Protein AF-A0A4P9X4V1-F1 (afdb_monomer)

Sequence (250 aa):
MPSDAEGVSVGSADDTSSDDTTSVVRVPAKRRRPDRAEKPKRRLDETETVVKAALLKYLQGKDRRRVRDAIRARVKVFFQRYHIASIALSGLLKRCFDGIGDAKYAQLPGLTNHNFYKQLMLGGAGATKPDPYVRDYYRDYPLLAARSQRHLGDSNIDVAGVIKYEAYLRSHHRLSFEARVKQYVRVFQTANGLMDPHHLWMLYWICGWKPRQDLPAVTRSPLMEQTGAARCRVLGIAVNKQAPVRLQAC

Structure (mmCIF, N/CA/C/O backbone):
data_AF-A0A4P9X4V1-F1
#
_entry.id   AF-A0A4P9X4V1-F1
#
loop_
_atom_site.group_PDB
_atom_site.id
_atom_site.type_symbol
_atom_site.label_atom_id
_atom_site.label_alt_id
_atom_site.label_comp_id
_atom_site.label_asym_id
_atom_site.label_entity_id
_atom_site.label_seq_id
_atom_site.pdbx_PDB_ins_code
_atom_site.Cartn_x
_atom_site.Cartn_y
_atom_site.Cartn_z
_atom_site.occupancy
_atom_site.B_iso_or_equiv
_atom_site.auth_seq_id
_atom_site.auth_comp_id
_atom_site.auth_asym_id
_atom_site.auth_atom_id
_atom_site.pdbx_PDB_model_num
ATOM 1 N N . MET A 1 1 ? 44.331 40.872 -29.713 1.00 45.03 1 MET A N 1
ATOM 2 C CA . MET A 1 1 ? 43.369 41.250 -30.764 1.00 45.03 1 MET A CA 1
ATOM 3 C C . MET A 1 1 ? 41.999 41.338 -30.110 1.00 45.03 1 MET A C 1
ATOM 5 O O . MET A 1 1 ? 41.382 40.296 -29.926 1.00 45.03 1 MET A O 1
ATOM 9 N N . PRO A 1 2 ? 41.598 42.520 -29.616 1.00 49.53 2 PRO A N 1
ATOM 10 C CA . PRO A 1 2 ? 40.238 42.757 -29.152 1.00 49.53 2 PRO A CA 1
ATOM 11 C C . PRO A 1 2 ? 39.349 43.007 -30.377 1.00 49.53 2 PRO A C 1
ATOM 13 O O . PRO A 1 2 ? 39.793 43.629 -31.341 1.00 49.53 2 PRO A O 1
ATOM 16 N N . SER A 1 3 ? 38.131 42.478 -30.366 1.00 55.19 3 SER A N 1
ATOM 17 C CA . SER A 1 3 ? 37.137 42.743 -31.404 1.00 55.19 3 SER A CA 1
ATOM 18 C C . SER A 1 3 ? 35.944 43.403 -30.743 1.00 55.19 3 SER A C 1
ATOM 20 O O . SER A 1 3 ? 35.322 42.833 -29.845 1.00 55.19 3 SER A O 1
ATOM 22 N N . ASP A 1 4 ? 35.732 44.640 -31.167 1.00 54.09 4 ASP A N 1
ATOM 23 C CA . ASP A 1 4 ? 34.706 45.555 -30.716 1.00 54.09 4 ASP A CA 1
ATOM 24 C C . ASP A 1 4 ? 33.300 45.159 -31.187 1.00 54.09 4 ASP A C 1
ATOM 26 O O . ASP A 1 4 ? 33.112 44.473 -32.190 1.00 54.09 4 ASP A O 1
ATOM 30 N N . ALA A 1 5 ? 32.354 45.626 -30.370 1.00 55.41 5 ALA A N 1
ATOM 31 C CA . ALA A 1 5 ? 30.949 45.965 -30.579 1.00 55.41 5 ALA A CA 1
ATOM 32 C C . ALA A 1 5 ? 30.316 45.776 -31.968 1.00 55.41 5 ALA A C 1
ATOM 34 O O . ALA A 1 5 ? 30.844 46.279 -32.945 1.00 55.41 5 ALA A O 1
ATOM 35 N N . GLU A 1 6 ? 29.063 45.300 -31.981 1.00 56.81 6 GLU A N 1
ATOM 36 C CA . GLU A 1 6 ? 27.946 46.026 -32.607 1.00 56.81 6 GLU A CA 1
ATOM 37 C C . GLU A 1 6 ? 26.633 45.720 -31.869 1.00 56.81 6 GLU A C 1
ATOM 39 O O . GLU A 1 6 ? 26.333 44.578 -31.516 1.00 56.81 6 GLU A O 1
ATOM 44 N N . GLY A 1 7 ? 25.871 46.779 -31.594 1.00 52.91 7 GLY A N 1
ATOM 45 C CA . GLY A 1 7 ? 24.516 46.709 -31.068 1.00 52.91 7 GLY A CA 1
ATOM 46 C C . GLY A 1 7 ? 23.489 46.717 -32.194 1.00 52.91 7 GLY A C 1
ATOM 47 O O . GLY A 1 7 ? 23.710 47.315 -33.241 1.00 52.91 7 GLY A O 1
ATOM 48 N N . VAL A 1 8 ? 22.327 46.113 -31.945 1.00 59.03 8 VAL A N 1
ATOM 49 C CA . VAL A 1 8 ? 21.128 46.319 -32.762 1.00 59.03 8 VAL A CA 1
ATOM 50 C C . VAL A 1 8 ? 19.950 46.583 -31.836 1.00 59.03 8 VAL A C 1
ATOM 52 O O . VAL A 1 8 ? 19.548 45.743 -31.033 1.00 59.03 8 VAL A O 1
ATOM 55 N N . SER A 1 9 ? 19.426 47.795 -31.972 1.00 62.81 9 SER A N 1
ATOM 56 C CA . SER A 1 9 ? 18.177 48.293 -31.418 1.00 62.81 9 SER A CA 1
ATOM 57 C C . SER A 1 9 ? 17.229 48.509 -32.589 1.00 62.81 9 SER A C 1
ATOM 59 O O . SER A 1 9 ? 17.561 49.314 -33.452 1.00 62.81 9 SER A O 1
ATOM 61 N N . VAL A 1 10 ? 16.075 47.835 -32.621 1.00 58.47 10 VAL A N 1
ATOM 62 C CA . VAL A 1 10 ? 14.870 48.306 -33.327 1.00 58.47 10 VAL A CA 1
ATOM 63 C C . VAL A 1 10 ? 13.647 47.718 -32.619 1.00 58.47 10 VAL A C 1
ATOM 65 O O . VAL A 1 10 ? 13.558 46.508 -32.417 1.00 58.47 10 VAL A O 1
ATOM 68 N N . GLY A 1 11 ? 12.729 48.589 -32.199 1.00 52.75 11 GLY A N 1
ATOM 69 C CA . GLY A 1 11 ? 11.464 48.218 -31.572 1.00 52.75 11 GLY A CA 1
ATOM 70 C C . GLY A 1 11 ? 10.345 47.916 -32.571 1.00 52.75 11 GLY A C 1
ATOM 71 O O . GLY A 1 11 ? 10.482 48.121 -33.773 1.00 52.75 11 GLY A O 1
ATOM 72 N N . SER A 1 12 ? 9.199 47.491 -32.047 1.00 54.47 12 SER A N 1
ATOM 73 C CA . SER A 1 12 ? 7.882 47.871 -32.566 1.00 54.47 12 SER A CA 1
ATOM 74 C C . SER A 1 12 ? 6.841 47.636 -31.484 1.00 54.47 12 SER A C 1
ATOM 76 O O . SER A 1 12 ? 6.751 46.556 -30.901 1.00 54.47 12 SER A O 1
ATOM 78 N N . ALA A 1 13 ? 6.128 48.713 -31.186 1.00 60.75 13 ALA A N 1
ATOM 79 C CA . ALA A 1 13 ? 4.903 48.718 -30.421 1.00 60.75 13 ALA A CA 1
ATOM 80 C C . ALA A 1 13 ? 3.773 48.249 -31.338 1.00 60.75 13 ALA A C 1
ATOM 82 O O . ALA A 1 13 ? 3.692 48.729 -32.462 1.00 60.75 13 ALA A O 1
ATOM 83 N N . ASP A 1 14 ? 2.906 47.376 -30.838 1.00 49.78 14 ASP A N 1
ATOM 84 C CA . ASP A 1 14 ? 1.566 47.193 -31.390 1.00 49.78 14 ASP A CA 1
ATOM 85 C C . ASP A 1 14 ? 0.579 47.117 -30.225 1.00 49.78 14 ASP A C 1
ATOM 87 O O . ASP A 1 14 ? 0.336 46.072 -29.617 1.00 49.78 14 ASP A O 1
ATOM 91 N N . ASP A 1 15 ? 0.048 48.295 -29.904 1.00 55.06 15 ASP A N 1
ATOM 92 C CA . ASP A 1 15 ? -1.168 48.496 -29.128 1.00 55.06 15 ASP A CA 1
ATOM 93 C C . ASP A 1 15 ? -2.354 48.022 -29.977 1.00 55.06 15 ASP A C 1
ATOM 95 O O . ASP A 1 15 ? -2.818 48.716 -30.881 1.00 55.06 15 ASP A O 1
ATOM 99 N N . THR A 1 16 ? -2.873 46.832 -29.685 1.00 54.03 16 THR A N 1
ATOM 100 C CA . THR A 1 16 ? -4.195 46.407 -30.163 1.00 54.03 16 THR A CA 1
ATOM 101 C C . THR A 1 16 ? -5.162 46.404 -28.987 1.00 54.03 16 THR A C 1
ATOM 103 O O . THR A 1 16 ? -5.411 45.392 -28.334 1.00 54.03 16 THR A O 1
ATOM 106 N N . SER A 1 17 ? -5.689 47.599 -28.712 1.00 56.50 17 SER A N 1
ATOM 107 C CA . SER A 1 17 ? -6.865 47.813 -27.873 1.00 56.50 17 SER A CA 1
ATOM 108 C C . SER A 1 17 ? -8.090 47.216 -28.568 1.00 56.50 17 SER A C 1
ATOM 110 O O . SER A 1 17 ? -8.573 47.744 -29.569 1.00 56.50 17 SER A O 1
ATOM 112 N N . SER A 1 18 ? -8.569 46.085 -28.055 1.00 61.72 18 SER A N 1
ATOM 113 C CA . SER A 1 18 ? -9.840 45.474 -28.440 1.00 61.72 18 SER A CA 1
ATOM 114 C C . SER A 1 18 ? -10.802 45.619 -27.266 1.00 61.72 18 SER A C 1
ATOM 116 O O . SER A 1 18 ? -10.836 44.768 -26.376 1.00 61.72 18 SER A O 1
ATOM 118 N N . ASP A 1 19 ? -11.574 46.706 -27.267 1.00 52.12 19 ASP A N 1
ATOM 119 C CA . ASP A 1 19 ? -12.657 46.974 -26.317 1.00 52.12 19 ASP A CA 1
ATOM 120 C C . ASP A 1 19 ? -13.850 46.040 -26.574 1.00 52.12 19 ASP A C 1
ATOM 122 O O . ASP A 1 19 ? -14.897 46.432 -27.089 1.00 52.12 19 ASP A O 1
ATOM 126 N N . ASP A 1 20 ? -13.704 44.771 -26.198 1.00 50.53 20 ASP A N 1
ATOM 127 C CA . ASP A 1 20 ? -14.812 43.822 -26.191 1.00 50.53 20 ASP A CA 1
ATOM 128 C C . ASP A 1 20 ? -15.600 43.998 -24.885 1.00 50.53 20 ASP A C 1
ATOM 130 O O . ASP A 1 20 ? -15.317 43.395 -23.843 1.00 50.53 20 ASP A O 1
ATOM 134 N N . THR A 1 21 ? -16.564 44.924 -24.923 1.00 50.66 21 THR A N 1
ATOM 135 C CA . THR A 1 21 ? -17.402 45.322 -23.784 1.00 50.66 21 THR A CA 1
ATOM 136 C C . THR A 1 21 ? -18.465 44.256 -23.503 1.00 50.66 21 THR A C 1
ATOM 138 O O . THR A 1 21 ? -19.673 44.484 -23.566 1.00 50.66 21 THR A O 1
ATOM 141 N N . THR A 1 22 ? -18.019 43.049 -23.164 1.00 52.59 22 THR A N 1
ATOM 142 C CA . THR A 1 22 ? -18.886 42.039 -22.567 1.00 52.59 22 THR A CA 1
ATOM 143 C C . THR A 1 22 ? -19.236 42.498 -21.155 1.00 52.59 22 THR A C 1
ATOM 145 O O . THR A 1 22 ? -18.409 42.539 -20.247 1.00 52.59 22 THR A O 1
ATOM 148 N N . SER A 1 23 ? -20.496 42.892 -20.974 1.00 54.72 23 SER A N 1
ATOM 149 C CA . SER A 1 23 ? -21.118 43.171 -19.679 1.00 54.72 23 SER A CA 1
ATOM 150 C C . SER A 1 23 ? -21.081 41.907 -18.811 1.00 54.72 23 SER A C 1
ATOM 152 O O . SER A 1 23 ? -22.016 41.104 -18.769 1.00 54.72 23 SER A O 1
ATOM 154 N N . VAL A 1 24 ? -19.946 41.682 -18.145 1.00 56.91 24 VAL A N 1
ATOM 155 C CA . VAL A 1 24 ? -19.781 40.618 -17.160 1.00 56.91 24 VAL A CA 1
ATOM 156 C C . VAL A 1 24 ? -20.603 41.023 -15.947 1.00 56.91 24 VAL A C 1
ATOM 158 O O . VAL A 1 24 ? -20.170 41.826 -15.118 1.00 56.91 24 VAL A O 1
ATOM 161 N N . VAL A 1 25 ? -21.808 40.460 -15.849 1.00 56.66 25 VAL A N 1
ATOM 162 C CA . VAL A 1 25 ? -22.641 40.489 -14.646 1.00 56.66 25 VAL A CA 1
ATOM 163 C C . VAL A 1 25 ? -21.768 40.028 -13.479 1.00 56.66 25 VAL A C 1
ATOM 165 O O . VAL A 1 25 ? -21.483 38.839 -13.321 1.00 56.66 25 VAL A O 1
ATOM 168 N N . ARG A 1 26 ? -21.280 40.988 -12.682 1.00 56.81 26 ARG A N 1
ATOM 169 C CA . ARG A 1 26 ? -20.460 40.731 -11.497 1.00 56.81 26 ARG A CA 1
ATOM 170 C C . ARG A 1 26 ? -21.336 40.030 -10.469 1.00 56.81 26 ARG A C 1
ATOM 172 O O . ARG A 1 26 ? -21.982 40.668 -9.644 1.00 56.81 26 ARG A O 1
ATOM 179 N N . VAL A 1 27 ? -21.363 38.701 -10.528 1.00 69.00 27 VAL A N 1
ATOM 180 C CA . VAL A 1 27 ? -21.972 37.880 -9.485 1.00 69.00 27 VAL A CA 1
ATOM 181 C C . VAL A 1 27 ? -21.214 38.187 -8.191 1.00 69.00 27 VAL A C 1
ATOM 183 O O . VAL A 1 27 ? -20.000 37.961 -8.141 1.00 69.00 27 VAL A O 1
ATOM 186 N N . PRO A 1 28 ? -21.875 38.724 -7.149 1.00 69.81 28 PRO A N 1
ATOM 187 C CA . PRO A 1 28 ? -21.207 39.050 -5.901 1.00 69.81 28 PRO A CA 1
ATOM 188 C C . PRO A 1 28 ? -20.541 37.787 -5.361 1.00 69.81 28 PRO A C 1
ATOM 190 O O . PRO A 1 28 ? -21.187 36.746 -5.196 1.00 69.81 28 PRO A O 1
ATOM 193 N N . ALA A 1 29 ? -19.227 37.866 -5.132 1.00 74.44 29 ALA A N 1
ATOM 194 C CA . ALA A 1 29 ? -18.435 36.746 -4.653 1.00 74.44 29 ALA A CA 1
ATOM 195 C C . ALA A 1 29 ? -19.106 36.166 -3.401 1.00 74.44 29 ALA A C 1
ATOM 197 O O . ALA A 1 29 ? -19.221 36.844 -2.377 1.00 74.44 29 ALA 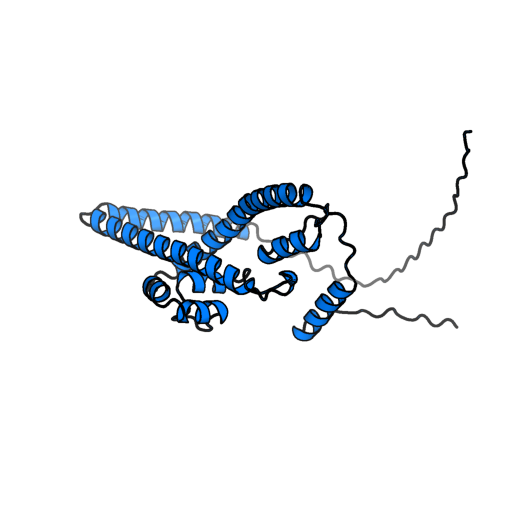A O 1
ATOM 198 N N . LYS A 1 30 ? -19.592 34.918 -3.493 1.00 77.50 30 LYS A N 1
ATOM 199 C CA . LYS A 1 30 ? -20.226 34.215 -2.370 1.00 77.50 30 LYS A CA 1
ATOM 200 C C . LYS A 1 30 ? -19.272 34.270 -1.178 1.00 77.50 30 LYS A C 1
ATOM 202 O O . LYS A 1 30 ? -18.250 33.580 -1.178 1.00 77.50 30 LYS A O 1
ATOM 207 N N . ARG A 1 31 ? -19.608 35.087 -0.169 1.00 76.31 31 ARG A N 1
ATOM 208 C CA . ARG A 1 31 ? -18.858 35.196 1.088 1.00 76.31 31 ARG A CA 1
ATOM 209 C C . ARG A 1 31 ? -18.682 33.788 1.654 1.00 76.31 31 ARG A C 1
ATOM 211 O O . ARG A 1 31 ? -19.653 33.133 2.036 1.00 76.31 31 ARG A O 1
ATOM 218 N N . ARG A 1 32 ? -17.441 33.291 1.654 1.00 70.94 32 ARG A N 1
ATOM 219 C CA . ARG A 1 32 ? -17.107 32.007 2.273 1.00 70.94 32 ARG A CA 1
ATOM 220 C C . ARG A 1 32 ? -17.395 32.143 3.761 1.00 70.94 32 ARG A C 1
ATOM 222 O O . ARG A 1 32 ? -16.824 33.011 4.412 1.00 70.94 32 ARG A O 1
ATOM 229 N N . ARG A 1 33 ? -18.302 31.314 4.287 1.00 80.69 33 ARG A N 1
ATOM 230 C CA . ARG A 1 33 ? -18.599 31.339 5.717 1.00 80.69 33 ARG A CA 1
ATOM 231 C C . ARG A 1 33 ? -17.329 30.956 6.498 1.00 80.69 33 ARG A C 1
ATOM 233 O O . ARG A 1 33 ? -16.763 29.896 6.209 1.00 80.69 33 ARG A O 1
ATOM 240 N N . PRO A 1 34 ? -16.871 31.795 7.442 1.00 73.62 34 PRO A N 1
ATOM 241 C CA . PRO A 1 34 ? -15.634 31.560 8.187 1.00 73.62 34 PRO A CA 1
ATOM 242 C C . PRO A 1 34 ? -15.723 30.320 9.092 1.00 73.62 34 PRO A C 1
ATOM 244 O O . PRO A 1 34 ? -14.723 29.640 9.309 1.00 73.62 34 PRO A O 1
ATOM 247 N N . ASP A 1 35 ? -16.933 29.940 9.515 1.00 82.06 35 ASP A N 1
ATOM 248 C CA . ASP A 1 35 ? -17.195 28.759 10.348 1.00 82.06 35 ASP A CA 1
ATOM 249 C C . ASP A 1 35 ? -16.821 27.431 9.666 1.00 82.06 35 ASP A C 1
ATOM 251 O O . ASP A 1 35 ? -16.534 26.436 10.335 1.00 82.06 35 ASP A O 1
ATOM 255 N N . ARG A 1 36 ? -16.796 27.389 8.328 1.00 78.00 36 ARG A N 1
ATOM 256 C CA . ARG A 1 36 ? -16.622 26.147 7.564 1.00 78.00 36 ARG A CA 1
ATOM 257 C C . ARG A 1 36 ? -15.247 25.503 7.758 1.00 78.00 36 ARG A C 1
ATOM 259 O O . ARG A 1 36 ? -15.146 24.285 7.633 1.00 78.00 36 ARG A O 1
ATOM 266 N N . ALA A 1 37 ? -14.213 26.291 8.054 1.00 77.69 37 ALA A N 1
ATOM 267 C CA . ALA A 1 37 ? -12.860 25.785 8.302 1.00 77.69 37 ALA A CA 1
ATOM 268 C C . ALA A 1 37 ? -12.638 25.356 9.766 1.00 77.69 37 ALA A C 1
ATOM 270 O O . ALA A 1 37 ? -11.840 24.456 10.024 1.00 77.69 37 ALA A O 1
ATOM 271 N N . GLU A 1 38 ? -13.358 25.958 10.716 1.00 82.31 38 GLU A N 1
ATOM 272 C CA . GLU A 1 38 ? -13.244 25.645 12.149 1.00 82.31 38 GLU A CA 1
ATOM 273 C C . GLU A 1 38 ? -14.110 24.458 12.575 1.00 82.31 38 GLU A C 1
ATOM 275 O O . GLU A 1 38 ? -13.695 23.655 13.412 1.00 82.31 38 GLU A O 1
ATOM 280 N N . LYS A 1 39 ? -15.293 24.293 11.969 1.00 79.38 39 LYS A N 1
ATOM 281 C CA . LYS A 1 39 ? -16.236 23.212 12.306 1.00 79.38 39 LYS A CA 1
ATOM 282 C C . LYS A 1 39 ? -15.628 21.803 12.213 1.00 79.38 39 LYS A C 1
ATOM 284 O O . LYS A 1 39 ? -15.899 20.999 13.101 1.00 79.38 39 LYS A O 1
ATOM 289 N N . PRO A 1 40 ? -14.822 21.464 11.185 1.00 74.25 40 PRO A N 1
ATOM 290 C CA . PRO A 1 40 ? -14.166 20.163 11.103 1.00 74.25 40 PRO A CA 1
ATOM 291 C C . PRO A 1 40 ? -13.132 19.951 12.209 1.00 74.25 40 PRO A C 1
ATOM 293 O O . PRO A 1 40 ? -13.047 18.843 12.724 1.00 74.25 40 PRO A O 1
ATOM 296 N N . LYS A 1 41 ? -12.388 20.999 12.594 1.00 74.94 41 LYS A N 1
ATOM 297 C CA . LYS A 1 41 ? -11.377 20.927 13.661 1.00 74.94 41 LYS A CA 1
ATOM 298 C C . LYS A 1 41 ? -12.032 20.656 15.014 1.00 74.94 41 LYS A C 1
ATOM 300 O O . LYS A 1 41 ? -11.693 19.667 15.647 1.00 74.94 41 LYS A O 1
ATOM 305 N N . ARG A 1 42 ? -13.068 21.432 15.368 1.00 74.19 42 ARG A N 1
ATOM 306 C CA . ARG A 1 42 ? -13.845 21.213 16.603 1.00 74.19 42 ARG A CA 1
ATOM 307 C C . ARG A 1 42 ? -14.454 19.819 16.671 1.00 74.19 42 ARG A C 1
ATOM 309 O O . ARG A 1 42 ? -14.335 19.154 17.688 1.00 74.19 42 ARG A O 1
ATOM 316 N N . ARG A 1 43 ? -15.049 19.345 15.570 1.00 73.38 43 ARG A N 1
ATOM 317 C CA . ARG A 1 43 ? -15.579 17.977 15.511 1.00 73.38 43 ARG A CA 1
ATOM 318 C C . ARG A 1 43 ? -14.484 16.943 15.720 1.00 73.38 43 ARG A C 1
ATOM 320 O O . ARG A 1 43 ? -14.743 15.949 16.381 1.00 73.38 43 ARG A O 1
ATOM 327 N N . LEU A 1 44 ? -13.292 17.142 15.161 1.00 68.88 44 LEU A N 1
ATOM 328 C CA . LEU A 1 44 ? -12.179 16.217 15.365 1.00 68.88 44 LEU A CA 1
ATOM 329 C C . LEU A 1 44 ? -11.798 16.148 16.847 1.00 68.88 44 LEU A C 1
ATOM 331 O O . LEU A 1 44 ? -11.754 15.051 17.394 1.00 68.88 44 LEU A O 1
ATOM 335 N N . ASP A 1 45 ? -11.635 17.306 17.490 1.00 68.00 45 ASP A N 1
ATOM 336 C CA . ASP A 1 45 ? -11.263 17.414 18.903 1.00 68.00 45 ASP A CA 1
ATOM 337 C C . ASP A 1 45 ? -12.337 16.803 19.821 1.00 68.00 45 ASP A C 1
ATOM 339 O O . ASP A 1 45 ? -12.020 16.014 20.714 1.00 68.00 45 ASP A O 1
ATOM 343 N N . GLU A 1 46 ? -13.616 17.100 19.567 1.00 70.81 46 GLU A N 1
ATOM 344 C CA . GLU A 1 46 ? -14.776 16.551 20.288 1.00 70.81 46 GLU A CA 1
ATOM 345 C C . GLU A 1 46 ? -14.902 15.032 20.090 1.00 70.81 46 GLU A C 1
ATOM 347 O O . GLU A 1 46 ? -15.102 14.278 21.042 1.00 70.81 46 GLU A O 1
ATOM 352 N N . THR A 1 47 ? -14.744 14.539 18.860 1.00 62.69 47 THR A N 1
ATOM 353 C CA . THR A 1 47 ? -14.859 13.097 18.581 1.00 62.69 47 THR A CA 1
ATOM 354 C C . THR A 1 47 ? -13.669 12.337 19.167 1.00 62.69 47 THR A C 1
ATOM 356 O O . THR A 1 47 ? -13.837 11.251 19.722 1.00 62.69 47 THR A O 1
ATOM 359 N N . GLU A 1 48 ? -12.465 12.908 19.095 1.00 66.56 48 GLU A N 1
ATOM 360 C CA . GLU A 1 48 ? -11.261 12.337 19.691 1.00 66.56 48 GLU A CA 1
ATOM 361 C C . GLU A 1 48 ? -11.370 12.283 21.220 1.00 66.56 48 GLU A C 1
ATOM 363 O O . GLU A 1 48 ? -11.035 11.258 21.818 1.00 66.56 48 GLU A O 1
ATOM 368 N N . THR A 1 49 ? -11.895 13.333 21.860 1.00 65.94 49 THR A N 1
ATOM 369 C CA . THR A 1 49 ? -12.139 13.338 23.311 1.00 65.94 49 THR A CA 1
ATOM 370 C C . THR A 1 49 ? -13.209 12.332 23.722 1.00 65.94 49 THR A C 1
ATOM 372 O O . THR A 1 49 ? -12.989 11.602 24.689 1.00 65.94 49 THR A O 1
ATOM 375 N N . VAL A 1 50 ? -14.309 12.197 22.974 1.00 61.97 50 VAL A N 1
ATOM 376 C CA . VAL A 1 50 ? -15.356 11.194 23.254 1.00 61.97 50 VAL A CA 1
ATOM 377 C C . VAL A 1 50 ? -14.820 9.768 23.111 1.00 61.97 50 VAL A C 1
ATOM 379 O O . VAL A 1 50 ? -15.039 8.937 23.995 1.00 61.97 50 VAL A O 1
ATOM 382 N N . VAL A 1 51 ? -14.067 9.475 22.047 1.00 62.88 51 VAL A N 1
ATOM 383 C CA . VAL A 1 51 ? -13.463 8.149 21.836 1.00 62.88 51 VAL A CA 1
ATOM 384 C C . VAL A 1 51 ? -12.435 7.844 22.924 1.00 62.88 51 VAL A C 1
ATOM 386 O O . VAL A 1 51 ? -12.452 6.743 23.478 1.00 62.88 51 VAL A O 1
ATOM 389 N N . LYS A 1 52 ? -11.579 8.811 23.283 1.00 68.62 52 LYS A N 1
ATOM 390 C CA . LYS A 1 52 ? -10.604 8.658 24.371 1.00 68.62 52 LYS A CA 1
ATOM 391 C C . LYS A 1 52 ? -11.284 8.436 25.716 1.00 68.62 52 LYS A C 1
ATOM 393 O O . LYS A 1 52 ? -10.877 7.520 26.420 1.00 68.62 52 LYS A O 1
ATOM 398 N N . ALA A 1 53 ? -12.315 9.208 26.059 1.00 63.91 53 ALA A N 1
ATOM 399 C CA . ALA A 1 53 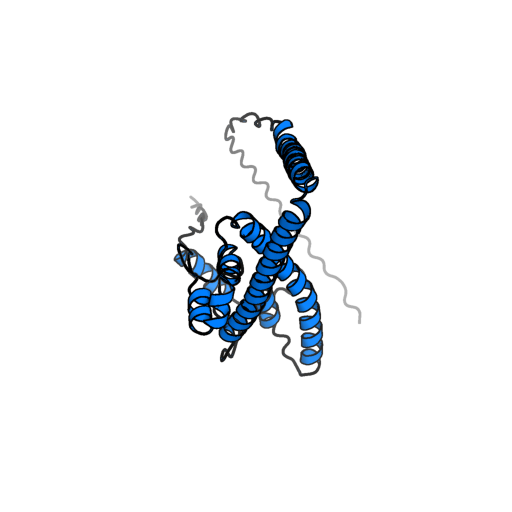? -13.056 9.066 27.312 1.00 63.91 53 ALA A CA 1
ATOM 400 C C . ALA A 1 53 ? -13.804 7.723 27.389 1.00 63.91 53 ALA A C 1
ATOM 402 O O . ALA A 1 53 ? -13.749 7.042 28.415 1.00 63.91 53 ALA A O 1
ATOM 403 N N . ALA A 1 54 ? -14.432 7.295 26.287 1.00 62.16 54 ALA A N 1
ATOM 404 C CA . ALA A 1 54 ? -15.082 5.992 26.190 1.00 62.16 54 ALA A CA 1
ATOM 405 C C . ALA A 1 54 ? -14.069 4.851 26.368 1.00 62.16 54 ALA A C 1
ATOM 407 O O . ALA A 1 54 ? -14.273 3.974 27.206 1.00 62.16 54 ALA A O 1
ATOM 408 N N . LEU A 1 55 ? -12.937 4.890 25.654 1.00 68.38 55 LEU A N 1
ATOM 409 C CA . LEU A 1 55 ? -11.845 3.927 25.828 1.00 68.38 55 LEU A CA 1
ATOM 410 C C . LEU A 1 55 ? -11.281 3.952 27.250 1.00 68.38 55 LEU A C 1
ATOM 412 O O . LEU A 1 55 ? -11.042 2.887 27.810 1.00 68.38 55 LEU A O 1
ATOM 416 N N . LEU A 1 56 ? -11.106 5.130 27.856 1.00 69.94 56 LEU A N 1
ATOM 417 C CA . LEU A 1 56 ? -10.622 5.257 29.232 1.00 69.94 56 LEU A CA 1
ATOM 418 C C . LEU A 1 56 ? -11.542 4.519 30.207 1.00 69.94 56 LEU A C 1
ATOM 420 O O . LEU A 1 56 ? -11.053 3.775 31.054 1.00 69.94 56 LEU A O 1
ATOM 424 N N . LYS A 1 57 ? -12.862 4.663 30.041 1.00 70.56 57 LYS A N 1
ATOM 425 C CA . LYS A 1 57 ? -13.867 3.971 30.857 1.00 70.56 57 LYS A CA 1
ATOM 426 C C . LYS A 1 57 ? -13.766 2.448 30.713 1.00 70.56 57 LYS A C 1
ATOM 428 O O . LYS A 1 57 ? -13.765 1.741 31.717 1.00 70.56 57 LYS A O 1
ATOM 433 N N . TYR A 1 58 ? -13.584 1.935 29.493 1.00 66.19 58 TYR A N 1
ATOM 434 C CA . TYR A 1 58 ? -13.346 0.500 29.256 1.00 66.19 58 TYR A CA 1
ATOM 435 C C . TYR A 1 58 ? -11.987 0.011 29.786 1.00 66.19 58 TYR A C 1
ATOM 437 O O . TYR A 1 58 ? -11.825 -1.166 30.111 1.00 66.19 58 TYR A O 1
ATOM 445 N N . LEU A 1 59 ? -11.003 0.905 29.907 1.00 70.62 59 LEU A N 1
ATOM 446 C CA . LEU A 1 59 ? -9.668 0.602 30.422 1.00 70.62 59 LEU A CA 1
ATOM 447 C C . LEU A 1 59 ? -9.560 0.685 31.955 1.00 70.62 59 LEU A C 1
ATOM 449 O O . LEU A 1 59 ? -8.529 0.277 32.488 1.00 70.62 59 LEU A O 1
ATOM 453 N N . GLN A 1 60 ? -10.577 1.177 32.669 1.00 75.81 60 GLN A N 1
ATOM 454 C CA . GLN A 1 60 ? -10.583 1.263 34.139 1.00 75.81 60 GLN A CA 1
ATOM 455 C C . GLN A 1 60 ? -11.045 -0.036 34.835 1.00 75.81 60 GLN A C 1
ATOM 457 O O . GLN A 1 60 ? -10.826 -0.192 36.033 1.00 75.81 60 GLN A O 1
ATOM 462 N N . GLY A 1 61 ? -11.638 -0.991 34.108 1.00 78.56 61 GLY A N 1
ATOM 463 C CA . GLY A 1 61 ? -12.163 -2.245 34.670 1.00 78.56 61 GLY A CA 1
ATOM 464 C C . GLY A 1 61 ? -11.195 -3.439 34.660 1.00 78.56 61 GLY A C 1
ATOM 465 O O . GLY A 1 61 ? -10.092 -3.386 34.107 1.00 78.56 61 GLY A O 1
ATOM 466 N N . LYS A 1 62 ? -11.652 -4.578 35.210 1.00 80.44 62 LYS A N 1
ATOM 467 C CA . LYS A 1 62 ? -10.945 -5.881 35.169 1.00 80.44 62 LYS A CA 1
ATOM 468 C C . LYS A 1 62 ? -10.611 -6.336 33.733 1.00 80.44 62 LYS A C 1
ATOM 470 O O . LYS A 1 62 ? -9.644 -7.067 33.529 1.00 80.44 62 LYS A O 1
ATOM 475 N N . ASP A 1 63 ? -11.336 -5.834 32.732 1.00 81.88 63 ASP A N 1
ATOM 476 C CA . ASP A 1 63 ? -11.132 -6.137 31.310 1.00 81.88 63 ASP A CA 1
ATOM 477 C C . ASP A 1 63 ? -9.999 -5.344 30.632 1.00 81.88 63 ASP A C 1
ATOM 479 O O . ASP A 1 63 ? -9.690 -5.593 29.464 1.00 81.88 63 ASP A O 1
ATOM 483 N N . ARG A 1 64 ? -9.298 -4.444 31.342 1.00 84.25 64 ARG A N 1
ATOM 484 C CA . ARG A 1 64 ? -8.180 -3.657 30.780 1.00 84.25 64 ARG A CA 1
ATOM 485 C C . ARG A 1 64 ? -7.129 -4.523 30.079 1.00 84.25 64 ARG A C 1
ATOM 487 O O . ARG A 1 64 ? -6.584 -4.117 29.051 1.00 84.25 64 ARG A O 1
ATOM 494 N N . ARG A 1 65 ? -6.815 -5.698 30.643 1.00 86.81 65 ARG A N 1
ATOM 495 C CA . ARG A 1 65 ? -5.866 -6.647 30.033 1.00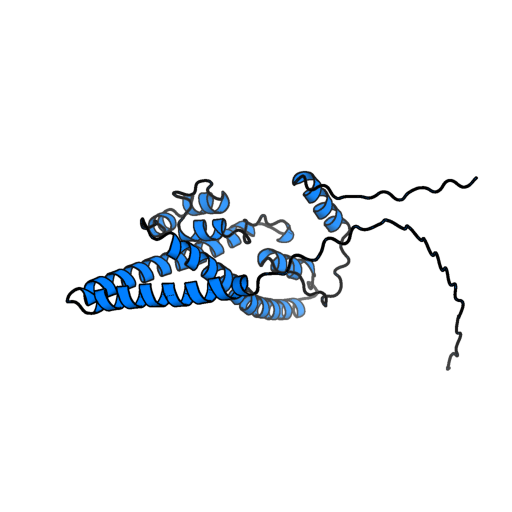 86.81 65 ARG A CA 1
ATOM 496 C C . ARG A 1 65 ? -6.405 -7.176 28.705 1.00 86.81 65 ARG A C 1
ATOM 498 O O . ARG A 1 65 ? -5.717 -7.055 27.701 1.00 86.81 65 ARG A O 1
ATOM 505 N N . ARG A 1 66 ? -7.665 -7.623 28.671 1.00 84.81 66 ARG A N 1
ATOM 506 C CA . ARG A 1 66 ? -8.322 -8.137 27.457 1.00 84.81 66 ARG A CA 1
ATOM 507 C C . ARG A 1 66 ? -8.364 -7.100 26.339 1.00 84.81 66 ARG A C 1
ATOM 509 O O . ARG A 1 66 ? -7.993 -7.408 25.212 1.00 84.81 66 ARG A O 1
ATOM 516 N N . VAL A 1 67 ? -8.747 -5.861 26.653 1.00 84.50 67 VAL A N 1
ATOM 517 C CA . VAL A 1 67 ? -8.776 -4.765 25.669 1.00 84.50 67 VAL A CA 1
ATOM 518 C C . VAL A 1 67 ? -7.372 -4.481 25.129 1.00 84.50 67 VAL A C 1
ATOM 520 O O . VAL A 1 67 ? -7.181 -4.362 23.920 1.00 84.50 67 VAL A O 1
ATOM 523 N N . ARG A 1 68 ? -6.364 -4.420 26.008 1.00 84.88 68 ARG A N 1
ATOM 524 C CA . ARG A 1 68 ? -4.966 -4.208 25.607 1.00 84.88 68 ARG A CA 1
ATOM 525 C C . ARG A 1 68 ? -4.454 -5.329 24.707 1.00 84.88 68 ARG A C 1
ATOM 527 O O . ARG A 1 68 ? -3.813 -5.040 23.698 1.00 84.88 68 ARG A O 1
ATOM 534 N N . ASP A 1 69 ? -4.726 -6.578 25.061 1.00 86.94 69 ASP A N 1
ATOM 535 C CA . ASP A 1 69 ? -4.279 -7.737 24.293 1.00 86.94 69 ASP A CA 1
ATOM 536 C C . ASP A 1 69 ? -4.987 -7.806 22.937 1.00 86.94 69 ASP A C 1
ATOM 538 O O . ASP A 1 69 ? -4.331 -8.066 21.929 1.00 86.94 69 ASP A O 1
ATOM 542 N N . ALA A 1 70 ? -6.272 -7.445 22.870 1.00 85.62 70 ALA A N 1
ATOM 543 C CA . ALA A 1 70 ? -7.004 -7.312 21.613 1.00 85.62 70 ALA A CA 1
ATOM 544 C C . ALA A 1 70 ? -6.410 -6.218 20.708 1.00 85.62 70 ALA A C 1
ATOM 546 O O . ALA A 1 70 ? -6.182 -6.457 19.521 1.00 85.62 70 ALA A O 1
ATOM 547 N N . ILE A 1 71 ? -6.092 -5.037 21.256 1.00 85.19 71 ILE A N 1
ATOM 548 C CA . ILE A 1 71 ? -5.417 -3.965 20.505 1.00 85.19 71 ILE A CA 1
ATOM 549 C C . ILE A 1 71 ? -4.049 -4.445 20.016 1.00 85.19 71 ILE A C 1
ATOM 551 O O . ILE A 1 71 ? -3.728 -4.288 18.839 1.00 85.19 71 ILE A O 1
ATOM 555 N N . ARG A 1 72 ? -3.248 -5.068 20.888 1.00 87.00 72 ARG A N 1
ATOM 556 C CA . ARG A 1 72 ? -1.922 -5.587 20.531 1.00 87.00 72 ARG A CA 1
ATOM 557 C C . ARG A 1 72 ? -2.014 -6.644 19.430 1.00 87.00 72 ARG A C 1
ATOM 559 O O . ARG A 1 72 ? -1.213 -6.604 18.499 1.00 87.00 72 ARG A O 1
ATOM 566 N N . ALA A 1 73 ? -2.987 -7.550 19.505 1.00 86.81 73 ALA A N 1
ATOM 567 C CA . ALA A 1 73 ? -3.234 -8.554 18.478 1.00 86.81 73 ALA A CA 1
ATOM 568 C C . ALA A 1 73 ? -3.602 -7.902 17.137 1.00 86.81 73 ALA A C 1
ATOM 570 O O . ALA A 1 73 ? -2.984 -8.221 16.123 1.00 86.81 73 ALA A O 1
ATOM 571 N N . ARG A 1 74 ? -4.520 -6.925 17.134 1.00 86.81 74 ARG A N 1
ATOM 572 C CA . ARG A 1 74 ? -4.891 -6.178 15.918 1.00 86.81 74 ARG A CA 1
ATOM 573 C C . ARG A 1 74 ? -3.707 -5.434 15.310 1.00 86.81 74 ARG A C 1
ATOM 575 O O . ARG A 1 74 ? -3.471 -5.537 14.112 1.00 86.81 74 ARG A O 1
ATOM 582 N N . VAL A 1 75 ? -2.922 -4.742 16.135 1.00 86.25 75 VAL A N 1
ATOM 583 C CA . VAL A 1 75 ? -1.706 -4.043 15.695 1.00 86.25 75 VAL A CA 1
ATOM 584 C C . VAL A 1 75 ? -0.693 -5.032 15.113 1.00 86.25 75 VAL A C 1
ATOM 586 O O . VAL A 1 75 ? -0.131 -4.774 14.052 1.00 86.25 75 VAL A O 1
ATOM 589 N N . LYS A 1 76 ? -0.490 -6.190 15.752 1.00 88.44 76 LYS A N 1
ATOM 590 C CA . LYS A 1 76 ? 0.409 -7.240 15.253 1.00 88.44 76 LYS A CA 1
ATOM 591 C C . LYS A 1 76 ? -0.037 -7.773 13.888 1.00 88.44 76 LYS A C 1
ATOM 593 O O . LYS A 1 76 ? 0.789 -7.853 12.984 1.00 88.44 76 LYS A O 1
ATOM 598 N N . VAL A 1 77 ? -1.324 -8.086 13.723 1.00 89.69 77 VAL A N 1
ATOM 599 C CA . VAL A 1 77 ? -1.895 -8.535 12.438 1.00 89.69 77 VAL A CA 1
ATOM 600 C C . VAL A 1 77 ? -1.739 -7.455 11.367 1.00 89.69 77 VAL A C 1
ATOM 602 O O . VAL A 1 77 ? -1.322 -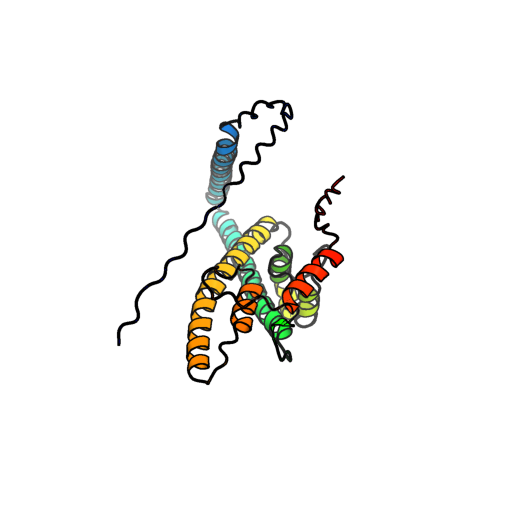7.744 10.246 1.00 89.69 77 VAL A O 1
ATOM 605 N N . PHE A 1 78 ? -1.997 -6.195 11.716 1.00 88.62 78 PHE A N 1
ATOM 606 C CA . PHE A 1 78 ? -1.790 -5.069 10.813 1.00 88.62 78 PHE A CA 1
ATOM 607 C C . PHE A 1 78 ? -0.329 -4.967 10.339 1.00 88.62 78 PHE A C 1
ATOM 609 O O . PHE A 1 78 ? -0.075 -4.876 9.137 1.00 88.62 78 PHE A O 1
ATOM 616 N N . PHE A 1 79 ? 0.641 -5.043 11.256 1.00 89.00 79 PHE A N 1
ATOM 617 C CA . PHE A 1 79 ? 2.065 -5.024 10.906 1.00 89.00 79 PHE A CA 1
ATOM 618 C C . PHE A 1 79 ? 2.475 -6.210 10.027 1.00 89.00 79 PHE A C 1
ATOM 620 O O . PHE A 1 79 ? 3.288 -6.043 9.120 1.00 89.00 79 PHE A O 1
ATOM 627 N N . GLN A 1 80 ? 1.900 -7.393 10.250 1.00 91.50 80 GLN A N 1
ATOM 628 C CA . GLN A 1 80 ? 2.137 -8.551 9.386 1.00 91.50 80 GLN A CA 1
ATOM 629 C C . GLN A 1 80 ? 1.649 -8.294 7.956 1.00 91.50 80 GLN A C 1
ATOM 631 O O . GLN A 1 80 ? 2.406 -8.517 7.013 1.00 91.50 80 GLN A O 1
ATOM 636 N N . ARG A 1 81 ? 0.436 -7.756 7.782 1.00 92.00 81 ARG A N 1
ATOM 637 C CA . ARG A 1 81 ? -0.101 -7.384 6.459 1.00 92.00 81 ARG A CA 1
ATOM 638 C C . ARG A 1 81 ? 0.738 -6.313 5.771 1.00 92.00 81 ARG A C 1
ATOM 640 O O . ARG A 1 81 ? 1.010 -6.410 4.580 1.00 92.00 81 ARG A O 1
ATOM 647 N N . TYR A 1 82 ? 1.187 -5.315 6.528 1.00 91.00 82 TYR A N 1
ATOM 648 C CA . TYR A 1 82 ? 2.101 -4.288 6.034 1.00 91.00 82 TYR A CA 1
ATOM 649 C C . TYR A 1 82 ? 3.411 -4.900 5.518 1.00 91.00 82 TYR A C 1
ATOM 651 O O . TYR A 1 82 ? 3.883 -4.570 4.431 1.00 91.00 82 TYR A O 1
ATOM 659 N N . HIS A 1 83 ? 3.993 -5.826 6.282 1.00 90.69 83 HIS A N 1
ATOM 660 C CA . HIS A 1 83 ? 5.213 -6.519 5.885 1.00 90.69 83 HIS A CA 1
ATOM 661 C C . HIS A 1 83 ? 5.004 -7.374 4.626 1.00 90.69 83 HIS A C 1
ATOM 663 O O . HIS A 1 83 ? 5.815 -7.308 3.704 1.00 90.69 83 HIS A O 1
ATOM 669 N N . ILE A 1 84 ? 3.886 -8.102 4.548 1.00 91.62 84 ILE A N 1
ATOM 670 C CA . ILE A 1 84 ? 3.499 -8.883 3.366 1.00 91.62 84 ILE A CA 1
ATOM 671 C C . ILE A 1 84 ? 3.345 -7.979 2.140 1.00 91.62 84 ILE A C 1
ATOM 673 O O . ILE A 1 84 ? 3.900 -8.300 1.094 1.00 91.62 84 ILE A O 1
ATOM 677 N N . ALA A 1 85 ? 2.676 -6.828 2.266 1.00 93.69 85 ALA A N 1
ATOM 678 C CA . ALA A 1 85 ? 2.550 -5.865 1.173 1.00 93.69 85 ALA A CA 1
ATOM 679 C C . ALA A 1 85 ? 3.911 -5.377 0.669 1.00 93.69 85 ALA A C 1
ATOM 681 O O . ALA A 1 85 ? 4.106 -5.267 -0.536 1.00 93.69 85 ALA A O 1
ATOM 682 N N . SER A 1 86 ? 4.865 -5.142 1.573 1.00 91.56 86 SER A N 1
ATOM 683 C CA . SER A 1 86 ? 6.232 -4.750 1.213 1.00 91.56 86 SER A CA 1
ATOM 684 C C . SER A 1 86 ? 6.972 -5.832 0.423 1.00 91.56 86 SER A C 1
ATOM 686 O O . SER A 1 86 ? 7.606 -5.538 -0.596 1.00 91.56 86 SER A O 1
ATOM 688 N N . ILE A 1 87 ? 6.852 -7.092 0.853 1.00 89.81 87 ILE A N 1
ATOM 689 C CA . ILE A 1 87 ? 7.410 -8.244 0.132 1.00 89.81 87 ILE A CA 1
ATOM 690 C C . ILE A 1 87 ? 6.753 -8.368 -1.246 1.00 89.81 87 ILE A C 1
ATOM 692 O O . ILE A 1 87 ? 7.453 -8.447 -2.255 1.00 89.81 87 ILE A O 1
ATOM 696 N N . ALA A 1 88 ? 5.420 -8.334 -1.293 1.00 93.62 88 ALA A N 1
ATOM 697 C CA . ALA A 1 88 ? 4.652 -8.499 -2.519 1.00 93.62 88 ALA A CA 1
ATOM 698 C C . ALA A 1 88 ? 4.913 -7.370 -3.524 1.00 93.62 88 ALA A C 1
ATOM 700 O O . ALA A 1 88 ? 5.115 -7.642 -4.704 1.00 93.62 88 ALA A O 1
ATOM 701 N N . LEU A 1 89 ? 5.003 -6.117 -3.066 1.00 93.25 89 LEU A N 1
ATOM 702 C CA . LEU A 1 89 ? 5.364 -4.978 -3.910 1.00 93.25 89 LEU A CA 1
ATOM 703 C C . LEU A 1 89 ? 6.764 -5.154 -4.504 1.00 93.25 89 LEU A C 1
ATOM 705 O O . LEU A 1 89 ? 6.946 -4.988 -5.707 1.00 93.25 89 LEU A O 1
ATOM 709 N N . SER A 1 90 ? 7.743 -5.534 -3.681 1.00 86.81 90 SER A N 1
ATOM 710 C CA . SER A 1 90 ? 9.115 -5.770 -4.144 1.00 86.81 90 SER A CA 1
ATOM 711 C C . SER A 1 90 ? 9.177 -6.898 -5.179 1.00 86.81 90 SER A C 1
ATOM 713 O O . SER A 1 90 ? 9.841 -6.765 -6.207 1.00 86.81 90 SER A O 1
ATOM 715 N N . GLY A 1 91 ? 8.454 -7.996 -4.939 1.00 86.12 91 GLY A N 1
ATOM 716 C CA . GLY A 1 91 ? 8.367 -9.121 -5.868 1.00 86.12 91 GLY A CA 1
ATOM 717 C C . GLY A 1 91 ? 7.661 -8.768 -7.180 1.00 86.12 91 GLY A C 1
ATOM 718 O O . GLY A 1 91 ? 8.138 -9.152 -8.245 1.00 86.12 91 GLY A O 1
ATOM 719 N N . LEU A 1 92 ? 6.567 -8.005 -7.118 1.00 92.19 92 LEU A N 1
ATOM 720 C CA . LEU A 1 92 ? 5.857 -7.504 -8.297 1.00 92.19 92 LEU A CA 1
ATOM 721 C C . LEU A 1 92 ? 6.741 -6.604 -9.150 1.00 92.19 92 LEU A C 1
ATOM 723 O O . LEU A 1 92 ? 6.829 -6.810 -10.357 1.00 92.19 92 LEU A O 1
ATOM 727 N N . LEU A 1 93 ? 7.425 -5.642 -8.525 1.00 85.94 93 LEU A N 1
ATOM 728 C CA . LEU A 1 93 ? 8.342 -4.757 -9.235 1.00 85.94 93 LEU A CA 1
ATOM 729 C C . LEU A 1 93 ? 9.455 -5.561 -9.905 1.00 85.94 93 LEU A C 1
ATOM 731 O O . LEU A 1 93 ? 9.725 -5.336 -11.077 1.00 85.94 93 LEU A O 1
ATOM 735 N N . LYS A 1 94 ? 10.034 -6.556 -9.217 1.00 83.06 94 LYS A N 1
ATOM 736 C CA . LYS A 1 94 ? 11.033 -7.444 -9.825 1.00 83.06 94 LYS A CA 1
ATOM 737 C C . LYS A 1 94 ? 10.493 -8.127 -11.086 1.00 83.06 94 LYS A C 1
ATOM 739 O O . LYS A 1 94 ? 11.164 -8.083 -12.107 1.00 83.06 94 LYS A O 1
ATOM 744 N N . ARG A 1 95 ? 9.279 -8.694 -11.040 1.00 88.31 95 ARG A N 1
ATOM 745 C CA . ARG A 1 95 ? 8.636 -9.320 -12.213 1.00 88.31 95 ARG A CA 1
ATOM 746 C C . ARG A 1 95 ? 8.393 -8.334 -13.353 1.00 88.31 95 ARG A C 1
ATOM 748 O O . ARG A 1 95 ? 8.531 -8.707 -14.507 1.00 88.31 95 ARG A O 1
ATOM 755 N N . CYS A 1 96 ? 8.052 -7.086 -13.036 1.00 85.81 96 CYS A N 1
ATOM 756 C CA . CYS A 1 96 ? 7.816 -6.055 -14.046 1.00 85.81 96 CYS A CA 1
ATOM 757 C C . CYS A 1 96 ? 9.090 -5.646 -14.795 1.00 85.81 96 CYS A C 1
ATOM 759 O O . CYS A 1 96 ? 8.971 -5.096 -15.879 1.00 85.81 96 CYS A O 1
ATOM 761 N N . PHE A 1 97 ? 10.279 -5.882 -14.234 1.00 81.19 97 PHE A N 1
ATOM 762 C CA . PHE A 1 97 ? 11.562 -5.566 -14.873 1.00 81.19 97 PHE A CA 1
ATOM 763 C C . PHE A 1 97 ? 12.319 -6.801 -15.371 1.00 81.19 97 PHE A C 1
ATOM 765 O O . PHE A 1 97 ? 13.357 -6.657 -16.011 1.00 81.19 97 PHE A O 1
ATOM 772 N N . ASP A 1 98 ? 11.830 -8.005 -15.078 1.00 83.06 98 ASP A N 1
ATOM 773 C CA . ASP A 1 98 ? 12.517 -9.239 -15.443 1.00 83.06 98 ASP A CA 1
ATOM 774 C C . ASP A 1 98 ? 12.505 -9.441 -16.965 1.00 83.06 98 ASP A C 1
ATOM 776 O O . ASP A 1 98 ? 11.462 -9.336 -17.609 1.00 83.06 98 ASP A O 1
ATOM 780 N N . GLY A 1 99 ? 13.679 -9.683 -17.550 1.00 77.88 99 GLY A N 1
ATOM 781 C CA . GLY A 1 99 ? 13.848 -9.850 -18.999 1.00 77.88 99 GLY A CA 1
ATOM 782 C C . GLY A 1 99 ? 13.636 -8.590 -19.853 1.00 77.88 99 GLY A C 1
ATOM 783 O O . GLY A 1 99 ? 13.711 -8.676 -21.079 1.00 77.88 99 GLY A O 1
ATOM 784 N N . ILE A 1 100 ? 13.394 -7.419 -19.254 1.00 77.44 100 ILE A N 1
ATOM 785 C CA . ILE A 1 100 ? 13.194 -6.174 -20.005 1.00 77.44 100 ILE A CA 1
ATOM 786 C C . ILE A 1 100 ? 14.540 -5.475 -20.213 1.00 77.44 100 ILE A C 1
ATOM 788 O O . ILE A 1 100 ? 15.145 -4.980 -19.266 1.00 77.44 100 ILE A O 1
ATOM 792 N N . GLY A 1 101 ? 14.984 -5.397 -21.472 1.00 73.56 101 GLY A N 1
ATOM 793 C CA . GLY A 1 101 ? 16.242 -4.733 -21.839 1.00 73.56 101 GLY A CA 1
ATOM 794 C C . GLY A 1 101 ? 16.239 -3.217 -21.614 1.00 73.56 101 GLY A C 1
ATOM 795 O O . GLY A 1 101 ? 17.291 -2.628 -21.396 1.00 73.56 101 GLY A O 1
ATOM 796 N N . ASP A 1 102 ? 15.061 -2.588 -21.627 1.00 73.44 102 ASP A N 1
ATOM 797 C CA . ASP A 1 102 ? 14.896 -1.165 -21.338 1.00 73.44 102 ASP A CA 1
ATOM 798 C C . ASP A 1 102 ? 13.644 -0.926 -20.496 1.00 73.44 102 ASP A C 1
ATOM 800 O O . ASP A 1 102 ? 12.502 -1.118 -20.926 1.00 73.44 102 ASP A O 1
ATOM 804 N N . ALA A 1 103 ? 13.870 -0.497 -19.263 1.00 69.69 103 ALA A N 1
ATOM 805 C CA . ALA A 1 103 ? 12.833 -0.452 -18.258 1.00 69.69 103 ALA A CA 1
ATOM 806 C C . ALA A 1 103 ? 11.763 0.641 -18.510 1.00 69.69 103 ALA A C 1
ATOM 808 O O . ALA A 1 103 ? 10.712 0.607 -17.867 1.00 69.69 103 ALA A O 1
ATOM 809 N N . LYS A 1 104 ? 11.922 1.533 -19.510 1.00 76.50 104 LYS A N 1
ATOM 810 C CA . LYS A 1 104 ? 10.823 2.421 -19.954 1.00 76.50 104 LYS A CA 1
ATOM 811 C C . LYS A 1 104 ? 9.627 1.648 -20.522 1.00 76.50 104 LYS A C 1
ATOM 813 O O . LYS A 1 104 ? 8.512 2.167 -20.533 1.00 76.50 104 LYS A O 1
ATOM 818 N N . TYR A 1 105 ? 9.870 0.435 -21.017 1.00 81.19 105 TYR A N 1
ATOM 819 C CA . TYR A 1 105 ? 8.839 -0.440 -21.573 1.00 81.19 105 TYR A CA 1
ATOM 820 C C . TYR A 1 105 ? 8.232 -1.375 -20.521 1.00 81.19 105 TYR A C 1
ATOM 822 O O . TYR A 1 105 ? 7.313 -2.131 -20.838 1.00 81.19 105 TYR A O 1
ATOM 830 N N . ALA A 1 106 ? 8.706 -1.312 -19.271 1.00 82.25 106 ALA A N 1
ATOM 831 C CA . ALA A 1 106 ? 8.122 -2.065 -18.176 1.00 82.25 106 ALA A CA 1
ATOM 832 C C . ALA A 1 106 ? 6.676 -1.624 -17.932 1.00 82.25 106 ALA A C 1
ATOM 834 O O . ALA A 1 106 ? 6.386 -0.449 -17.682 1.00 82.25 106 ALA A O 1
ATOM 835 N N . GLN A 1 107 ? 5.754 -2.583 -17.982 1.00 90.38 107 GLN A N 1
ATOM 836 C CA . GLN A 1 107 ? 4.373 -2.342 -17.592 1.00 90.38 107 GLN A CA 1
ATOM 837 C C . GLN A 1 1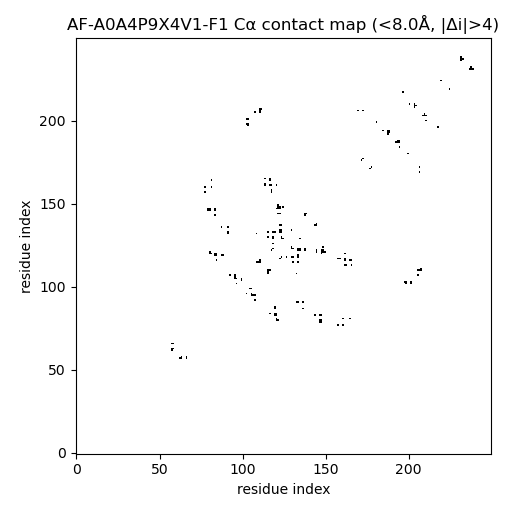07 ? 4.283 -2.386 -16.071 1.00 90.38 107 GLN A C 1
ATOM 839 O O . GLN A 1 107 ? 4.452 -3.433 -15.451 1.00 90.38 107 GLN A O 1
ATOM 844 N N . LEU A 1 108 ? 4.043 -1.226 -15.468 1.00 87.31 108 LEU A N 1
ATOM 845 C CA . LEU A 1 108 ? 3.912 -1.104 -14.024 1.00 87.31 108 LEU A CA 1
ATOM 846 C C . LEU A 1 108 ? 2.444 -1.196 -13.604 1.00 87.31 108 LEU A C 1
ATOM 848 O O . LEU A 1 108 ? 1.565 -0.691 -14.315 1.00 87.31 108 LEU A O 1
ATOM 852 N N . PRO A 1 109 ? 2.163 -1.770 -12.422 1.00 92.38 109 PRO A N 1
ATOM 853 C CA . PRO A 1 109 ? 0.833 -1.705 -11.840 1.00 92.38 109 PRO A CA 1
ATOM 854 C C . PRO A 1 109 ? 0.464 -0.257 -11.490 1.00 92.38 109 PRO A C 1
ATOM 856 O O . PRO A 1 109 ? 1.292 0.655 -11.530 1.00 92.38 109 PRO A O 1
ATOM 859 N N . GLY A 1 110 ? -0.792 -0.028 -11.104 1.00 88.88 110 GLY A N 1
ATOM 860 C CA . GLY A 1 110 ? -1.277 1.288 -10.684 1.00 88.88 110 GLY A CA 1
ATOM 861 C C . GLY A 1 110 ? -0.676 1.764 -9.355 1.00 88.88 110 GLY A C 1
ATOM 862 O O . GLY A 1 110 ? -1.400 1.872 -8.371 1.00 88.88 110 GLY A O 1
ATOM 863 N N . LEU A 1 111 ? 0.619 2.099 -9.319 1.00 87.25 111 LEU A N 1
ATOM 864 C CA . LEU A 1 111 ? 1.369 2.529 -8.124 1.00 87.25 111 LEU A CA 1
ATOM 865 C C . LEU A 1 111 ? 0.857 3.844 -7.508 1.00 87.25 111 LEU A C 1
ATOM 867 O O . LEU A 1 111 ? 1.242 4.214 -6.402 1.00 87.25 111 LEU A O 1
ATOM 871 N N . THR A 1 112 ? -0.012 4.572 -8.202 1.00 85.12 112 THR A N 1
ATOM 872 C CA . THR A 1 112 ? -0.691 5.766 -7.679 1.00 85.12 112 THR A CA 1
ATOM 873 C C . THR A 1 112 ? -2.070 5.458 -7.095 1.00 85.12 112 THR A C 1
ATOM 875 O O . THR A 1 112 ? -2.698 6.333 -6.501 1.00 85.12 112 THR A O 1
ATOM 878 N N . ASN A 1 113 ? -2.563 4.229 -7.258 1.00 91.00 113 ASN A N 1
ATOM 879 C CA . ASN A 1 113 ? -3.898 3.829 -6.854 1.00 91.00 113 ASN A CA 1
ATOM 880 C C . ASN A 1 113 ? -3.893 3.285 -5.419 1.00 91.00 113 ASN A C 1
ATOM 882 O O . ASN A 1 113 ? -3.350 2.218 -5.143 1.00 91.00 113 ASN A O 1
ATOM 886 N N . HIS A 1 114 ? -4.593 3.958 -4.507 1.00 91.38 114 HIS A N 1
ATOM 887 C CA . HIS A 1 114 ? -4.797 3.473 -3.135 1.00 91.38 114 HIS A CA 1
ATOM 888 C C . HIS A 1 114 ? -5.364 2.047 -3.078 1.00 91.38 114 HIS A C 1
ATOM 890 O O . HIS A 1 114 ? -5.014 1.260 -2.197 1.00 91.38 114 HIS A O 1
ATOM 896 N N . ASN A 1 115 ? -6.244 1.694 -4.019 1.00 93.56 115 ASN A N 1
ATOM 897 C CA . ASN A 1 115 ? -6.846 0.369 -4.054 1.00 93.56 115 ASN A CA 1
ATOM 898 C C . ASN A 1 115 ? -5.811 -0.720 -4.371 1.00 93.56 115 ASN A C 1
ATOM 900 O O . ASN A 1 115 ? -5.941 -1.828 -3.862 1.00 93.56 115 ASN A O 1
ATOM 904 N N . PHE A 1 116 ? -4.764 -0.402 -5.141 1.00 94.88 116 PHE A N 1
ATOM 905 C CA . PHE A 1 116 ? -3.662 -1.325 -5.410 1.00 94.88 116 PHE A CA 1
ATOM 906 C C . PHE A 1 116 ? -2.913 -1.670 -4.115 1.00 94.88 116 PHE A C 1
ATOM 908 O O . PHE A 1 116 ? -2.786 -2.843 -3.772 1.00 94.88 116 PHE A O 1
ATOM 915 N N . TYR A 1 117 ? -2.525 -0.667 -3.320 1.00 94.31 117 TYR A N 1
ATOM 916 C CA . TYR A 1 117 ? -1.862 -0.893 -2.028 1.00 94.31 117 TYR A CA 1
ATOM 917 C C . TYR A 1 117 ? -2.752 -1.610 -1.012 1.00 94.31 117 TYR A C 1
ATOM 919 O O . TYR A 1 117 ? -2.286 -2.471 -0.265 1.00 94.31 117 TYR A O 1
ATOM 927 N N . LYS A 1 118 ? -4.052 -1.303 -1.009 1.00 93.94 118 LYS A N 1
ATOM 928 C CA . LYS A 1 118 ? -5.021 -2.016 -0.175 1.00 93.94 118 LYS A CA 1
ATOM 929 C C . LYS A 1 118 ? -5.073 -3.501 -0.522 1.00 93.94 118 LYS A C 1
ATOM 931 O O . LYS A 1 118 ? -5.037 -4.335 0.378 1.00 93.94 118 LYS A O 1
ATOM 936 N N . GLN A 1 119 ? -5.124 -3.832 -1.809 1.00 94.81 119 GLN A N 1
ATOM 937 C CA . GLN A 1 119 ? -5.114 -5.222 -2.261 1.00 94.81 119 GLN A CA 1
ATOM 938 C C . GLN A 1 119 ? -3.752 -5.894 -2.051 1.00 94.81 119 GLN A C 1
ATOM 940 O O . GLN A 1 119 ? -3.699 -7.082 -1.760 1.00 94.81 119 GLN A O 1
ATOM 945 N N . LEU A 1 120 ? -2.645 -5.151 -2.107 1.00 94.62 120 LEU A N 1
ATOM 946 C CA . LEU A 1 120 ? -1.337 -5.662 -1.693 1.00 94.62 120 LEU A CA 1
ATOM 947 C C . LEU A 1 120 ? -1.322 -6.073 -0.218 1.00 94.62 120 LEU A C 1
ATOM 949 O O . LEU A 1 120 ? -0.752 -7.107 0.105 1.00 94.62 120 LEU A O 1
ATOM 953 N N . MET A 1 121 ? -1.952 -5.303 0.674 1.00 93.44 121 MET A N 1
ATOM 954 C CA . MET A 1 121 ? -2.006 -5.615 2.111 1.00 93.44 121 MET A CA 1
ATOM 955 C C . MET A 1 121 ? -2.995 -6.726 2.465 1.00 93.44 121 MET A C 1
ATOM 957 O O . MET A 1 121 ? -2.732 -7.500 3.384 1.00 93.44 121 MET A O 1
ATOM 961 N N . LEU A 1 122 ? -4.138 -6.782 1.780 1.00 91.62 122 LEU A N 1
ATOM 962 C CA . LEU A 1 122 ? -5.259 -7.670 2.125 1.00 91.62 122 LEU A CA 1
ATOM 963 C C . LEU A 1 122 ? -5.401 -8.879 1.192 1.00 91.62 122 LEU A C 1
ATOM 965 O O . LEU A 1 122 ? -6.259 -9.731 1.407 1.00 91.62 122 LEU A O 1
ATOM 969 N N . GLY A 1 123 ? -4.583 -8.944 0.142 1.00 92.50 123 GLY A N 1
ATOM 970 C CA . GLY A 1 123 ? -4.825 -9.814 -1.001 1.00 92.50 123 GLY A CA 1
ATOM 971 C C . GLY A 1 123 ? -5.948 -9.294 -1.909 1.00 92.50 123 GLY A C 1
ATOM 972 O O . GLY A 1 123 ? -6.636 -8.312 -1.623 1.00 92.50 123 GLY A O 1
ATOM 973 N N . GLY A 1 124 ? -6.145 -9.985 -3.034 1.00 90.69 124 GLY A N 1
ATOM 974 C CA . GLY A 1 124 ? -7.260 -9.720 -3.954 1.00 90.69 124 GLY A CA 1
ATOM 975 C C . GLY A 1 124 ? -8.603 -10.306 -3.491 1.00 90.69 124 GLY A C 1
ATOM 976 O O . GLY A 1 124 ? -9.643 -9.994 -4.071 1.00 90.69 124 GLY A O 1
ATOM 977 N N . ALA A 1 125 ? -8.603 -11.154 -2.455 1.00 85.81 125 ALA A N 1
ATOM 978 C CA . ALA A 1 125 ? -9.801 -11.820 -1.957 1.00 85.81 125 ALA A CA 1
ATOM 979 C C . ALA A 1 125 ? -10.766 -10.806 -1.315 1.00 85.81 125 ALA A C 1
ATOM 981 O O . ALA A 1 125 ? -10.431 -10.125 -0.348 1.00 85.81 125 ALA A O 1
ATOM 982 N N . GLY A 1 126 ? -11.978 -10.695 -1.864 1.00 82.50 126 GLY A N 1
ATOM 983 C CA . GLY A 1 126 ? -13.001 -9.756 -1.390 1.00 82.50 126 GLY A CA 1
ATOM 984 C C . GLY A 1 126 ? -12.913 -8.343 -1.979 1.00 82.50 126 GLY A C 1
ATOM 985 O O . GLY A 1 126 ? -13.693 -7.475 -1.584 1.00 82.50 126 GLY A O 1
ATOM 986 N N . ALA A 1 127 ? -12.007 -8.088 -2.929 1.00 90.44 127 ALA A N 1
ATOM 987 C CA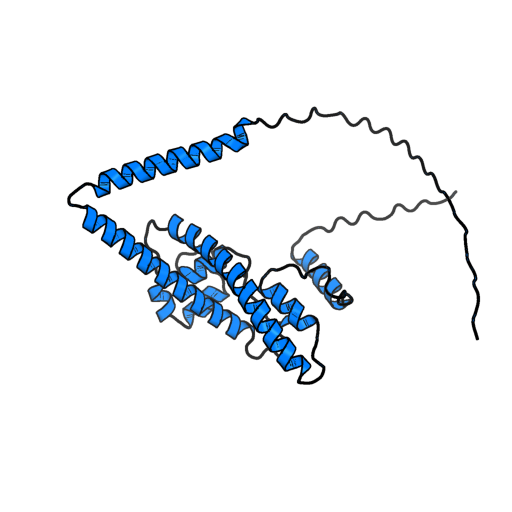 . ALA A 1 127 ? -12.056 -6.872 -3.735 1.00 90.44 127 ALA A CA 1
ATOM 988 C C . ALA A 1 127 ? -13.149 -6.993 -4.810 1.00 90.44 127 ALA A C 1
ATOM 990 O O . ALA A 1 127 ? -13.205 -7.987 -5.527 1.00 90.44 127 ALA A O 1
ATOM 991 N N . THR A 1 128 ? -13.980 -5.959 -4.978 1.00 93.12 128 THR A N 1
ATOM 992 C CA . THR A 1 128 ? -15.003 -5.918 -6.045 1.00 93.12 128 THR A CA 1
ATOM 993 C C . THR A 1 128 ? -14.380 -6.033 -7.437 1.00 93.12 128 THR A C 1
ATOM 995 O O . THR A 1 128 ? -14.957 -6.631 -8.337 1.00 93.12 128 THR A O 1
ATOM 998 N N . LYS A 1 129 ? -13.192 -5.444 -7.611 1.00 95.44 129 LYS A N 1
ATOM 999 C CA . LYS A 1 129 ? -12.378 -5.528 -8.825 1.00 95.44 129 LYS A CA 1
ATOM 1000 C C . LYS A 1 129 ? -10.928 -5.785 -8.412 1.00 95.44 129 LYS A C 1
ATOM 1002 O O . LYS A 1 129 ? -10.228 -4.825 -8.068 1.00 95.44 129 LYS A O 1
ATOM 1007 N N . PRO A 1 130 ? -10.501 -7.058 -8.360 1.00 95.19 130 PRO A N 1
ATOM 1008 C CA . PRO A 1 130 ? -9.118 -7.398 -8.078 1.00 95.19 130 PRO A CA 1
ATOM 1009 C C . PRO A 1 130 ? -8.201 -6.799 -9.149 1.00 95.19 130 PRO A C 1
ATOM 1011 O O . PRO A 1 130 ? -8.481 -6.914 -10.341 1.00 95.19 130 PRO A O 1
ATOM 1014 N N . ASP A 1 131 ? -7.125 -6.149 -8.723 1.00 96.81 131 ASP A N 1
ATOM 1015 C CA . ASP A 1 131 ? -6.064 -5.683 -9.602 1.00 96.81 131 ASP A CA 1
ATOM 1016 C C . ASP A 1 131 ? -5.372 -6.913 -10.217 1.00 96.81 131 ASP A C 1
ATOM 1018 O O . ASP A 1 131 ? -4.993 -7.820 -9.464 1.00 96.81 131 ASP A O 1
ATOM 1022 N N . PRO A 1 132 ? -5.230 -6.989 -11.555 1.00 96.56 132 PRO A N 1
ATOM 1023 C CA . PRO A 1 132 ? -4.674 -8.165 -12.217 1.00 96.56 132 PRO A CA 1
ATOM 1024 C C . PRO A 1 132 ? -3.286 -8.544 -11.697 1.00 96.56 132 PRO A C 1
ATOM 1026 O O . PRO A 1 132 ? -3.056 -9.714 -11.404 1.00 96.56 132 PRO A O 1
ATOM 1029 N N . TYR A 1 133 ? -2.402 -7.564 -11.476 1.00 96.19 133 TYR A N 1
ATOM 1030 C CA . TYR A 1 133 ? -1.043 -7.818 -10.996 1.00 96.19 133 TYR A CA 1
ATOM 1031 C C . TYR A 1 133 ? -1.063 -8.437 -9.602 1.00 96.19 133 TYR A C 1
ATOM 1033 O O . TYR A 1 133 ? -0.388 -9.431 -9.342 1.00 96.19 133 TYR A O 1
ATOM 1041 N N . VAL A 1 134 ? -1.871 -7.871 -8.704 1.00 96.31 134 VAL A N 1
ATOM 1042 C CA . VAL A 1 134 ? -1.990 -8.371 -7.330 1.00 96.31 134 VAL A CA 1
ATOM 1043 C C . VAL A 1 134 ? -2.598 -9.772 -7.316 1.00 96.31 134 VAL A C 1
ATOM 1045 O O . VAL A 1 134 ? -2.095 -10.654 -6.618 1.00 96.31 134 VAL A O 1
ATOM 1048 N N . ARG A 1 135 ? -3.661 -9.996 -8.096 1.00 96.50 135 ARG A N 1
ATOM 1049 C CA . ARG A 1 135 ? -4.324 -11.300 -8.213 1.00 96.50 135 ARG A CA 1
ATOM 1050 C C . ARG A 1 135 ? -3.351 -12.369 -8.701 1.00 96.50 135 ARG A C 1
ATOM 1052 O O . ARG A 1 135 ? -3.266 -13.427 -8.081 1.00 96.50 135 ARG A O 1
ATOM 1059 N N . ASP A 1 136 ? -2.638 -12.092 -9.786 1.00 96.50 136 ASP A N 1
ATOM 1060 C CA . ASP A 1 136 ? -1.754 -13.065 -10.424 1.00 96.50 136 ASP A CA 1
ATOM 1061 C C . ASP A 1 136 ? -0.533 -13.345 -9.532 1.00 96.50 136 ASP A C 1
ATOM 1063 O O . ASP A 1 136 ? -0.158 -14.497 -9.338 1.00 96.50 136 ASP A O 1
ATOM 1067 N N . TYR A 1 137 ? 0.005 -12.327 -8.851 1.00 95.69 137 TYR A N 1
ATOM 1068 C CA . TYR A 1 137 ? 1.075 -12.522 -7.871 1.00 95.69 137 TYR A CA 1
ATOM 1069 C C . TYR A 1 137 ? 0.648 -13.411 -6.697 1.00 95.69 137 TYR A C 1
ATOM 1071 O O . TYR A 1 137 ? 1.340 -14.364 -6.351 1.00 95.69 137 TYR A O 1
ATOM 1079 N N . TYR A 1 138 ? -0.505 -13.145 -6.079 1.00 95.94 138 TYR A N 1
ATOM 108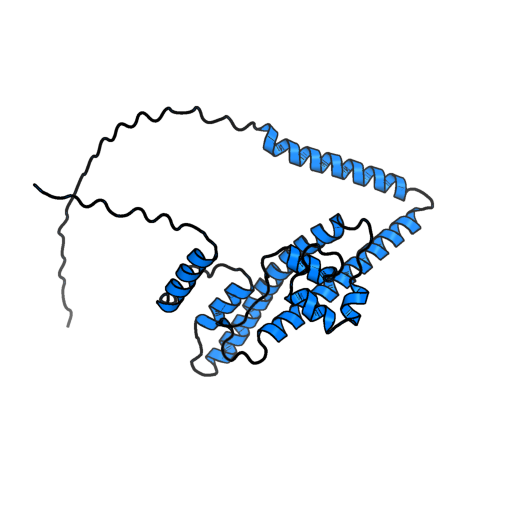0 C CA . TYR A 1 138 ? -0.970 -13.957 -4.950 1.00 95.94 138 TYR A CA 1
ATOM 1081 C C . TYR A 1 138 ? -1.420 -15.366 -5.349 1.00 95.94 138 TYR A C 1
ATOM 1083 O O . TYR A 1 138 ? -1.389 -16.258 -4.501 1.00 95.94 138 TYR A O 1
ATOM 1091 N N . ARG A 1 139 ? -1.799 -15.582 -6.617 1.00 96.00 139 ARG A N 1
ATOM 1092 C CA . ARG A 1 139 ? -2.024 -16.924 -7.168 1.00 96.00 139 ARG A CA 1
ATOM 1093 C C . ARG A 1 139 ? -0.736 -17.751 -7.137 1.00 96.00 139 ARG A C 1
ATOM 1095 O O . ARG A 1 139 ? -0.791 -18.912 -6.746 1.00 96.00 139 ARG A O 1
ATOM 1102 N N . ASP A 1 140 ? 0.399 -17.143 -7.470 1.00 96.56 140 ASP A N 1
ATOM 1103 C CA . ASP A 1 140 ? 1.702 -17.822 -7.466 1.00 96.56 140 ASP A CA 1
ATOM 1104 C C . ASP A 1 140 ? 2.305 -17.962 -6.059 1.00 96.56 140 ASP A C 1
ATOM 1106 O O . ASP A 1 140 ? 3.129 -18.842 -5.813 1.00 96.56 140 ASP A O 1
ATOM 1110 N N . TYR A 1 141 ? 1.891 -17.109 -5.115 1.00 95.19 141 TYR A N 1
ATOM 1111 C CA . TYR A 1 141 ? 2.358 -17.121 -3.724 1.00 95.19 141 TYR A CA 1
ATOM 1112 C C . TYR A 1 141 ? 1.202 -17.304 -2.722 1.00 95.19 141 TYR A C 1
ATOM 1114 O O . TYR A 1 141 ? 0.939 -16.416 -1.898 1.00 95.19 141 TYR A O 1
ATOM 1122 N N . PRO A 1 142 ? 0.531 -18.472 -2.711 1.00 93.75 142 PRO A N 1
ATOM 1123 C CA . PRO A 1 142 ? -0.660 -18.702 -1.889 1.00 93.75 142 PRO A CA 1
ATOM 1124 C C . PRO A 1 142 ? -0.390 -18.583 -0.380 1.00 93.75 142 PRO A C 1
ATOM 1126 O O . PRO A 1 142 ? -1.259 -18.152 0.377 1.00 93.75 142 PRO A O 1
ATOM 1129 N N . LEU A 1 143 ? 0.834 -18.884 0.073 1.00 92.62 143 LEU A N 1
ATOM 1130 C CA . LEU A 1 143 ? 1.231 -18.725 1.479 1.00 92.62 143 LEU A CA 1
ATOM 1131 C C . LEU A 1 143 ? 1.199 -17.262 1.948 1.00 92.62 143 LEU A C 1
ATOM 1133 O O . LEU A 1 143 ? 0.904 -16.998 3.115 1.00 92.62 143 LEU A O 1
ATOM 1137 N N . LEU A 1 144 ? 1.485 -16.307 1.056 1.00 91.38 144 LEU A N 1
ATOM 1138 C CA . LEU A 1 144 ? 1.356 -14.883 1.366 1.00 91.38 144 LEU A CA 1
ATOM 1139 C C . LEU A 1 144 ? -0.121 -14.470 1.408 1.00 91.38 144 LEU A C 1
ATOM 1141 O O . LEU A 1 144 ? -0.508 -13.713 2.296 1.00 91.38 144 LEU A O 1
ATOM 1145 N N . ALA A 1 145 ? -0.948 -15.019 0.511 1.00 88.38 145 ALA A N 1
ATOM 1146 C CA . ALA A 1 145 ? -2.387 -14.748 0.459 1.00 88.38 145 ALA A CA 1
ATOM 1147 C C . ALA A 1 145 ? -3.124 -15.241 1.717 1.00 88.38 145 ALA A C 1
ATOM 1149 O O . ALA A 1 145 ? -3.982 -14.549 2.260 1.00 88.38 145 ALA A O 1
ATOM 1150 N N . ALA A 1 146 ? -2.764 -16.419 2.234 1.00 85.56 146 ALA A N 1
ATOM 1151 C CA . ALA A 1 146 ? -3.376 -16.960 3.449 1.00 85.56 146 ALA A CA 1
ATOM 1152 C C . ALA A 1 146 ? -3.145 -16.056 4.675 1.00 85.56 146 ALA A C 1
ATOM 1154 O O . ALA A 1 146 ? -3.997 -15.952 5.555 1.00 85.56 146 ALA A O 1
ATOM 1155 N N . ARG A 1 147 ? -2.002 -15.363 4.722 1.00 86.06 147 ARG A N 1
ATOM 1156 C CA . ARG A 1 147 ? -1.618 -14.485 5.837 1.00 86.06 147 ARG A CA 1
ATOM 1157 C C . ARG A 1 147 ? -2.175 -13.063 5.722 1.00 86.06 147 ARG A C 1
ATOM 1159 O O . ARG A 1 147 ? -2.075 -12.306 6.686 1.00 86.06 147 ARG A O 1
ATOM 1166 N N . SER A 1 148 ? -2.764 -12.692 4.585 1.00 81.88 148 SER A N 1
ATOM 1167 C CA . SER A 1 148 ? -3.339 -11.361 4.357 1.00 81.88 148 SER A CA 1
ATOM 1168 C C . SER A 1 148 ? -4.844 -11.275 4.643 1.00 81.88 148 SER A C 1
ATOM 1170 O O . SER A 1 148 ? -5.430 -10.203 4.492 1.00 81.88 148 SER A O 1
ATOM 1172 N N . GLN A 1 149 ? -5.468 -12.355 5.136 1.00 79.31 149 GLN A N 1
ATOM 1173 C CA . GLN A 1 149 ? -6.904 -12.395 5.428 1.00 79.31 149 GLN A CA 1
ATOM 1174 C C . GLN A 1 149 ? -7.372 -11.222 6.292 1.00 79.31 149 GLN A C 1
ATOM 1176 O O . GLN A 1 149 ? -6.777 -10.893 7.323 1.00 79.31 149 GLN A O 1
ATOM 1181 N N . ARG A 1 150 ? -8.478 -10.611 5.862 1.00 80.25 150 ARG A N 1
ATOM 1182 C CA . ARG A 1 150 ? -9.093 -9.435 6.476 1.00 80.25 150 ARG A CA 1
ATOM 1183 C C . ARG A 1 150 ? -9.906 -9.811 7.714 1.00 80.25 150 ARG A C 1
ATOM 1185 O O . ARG A 1 150 ? -10.651 -10.784 7.704 1.00 80.25 150 ARG A O 1
ATOM 1192 N N . HIS A 1 151 ? -9.825 -8.987 8.756 1.00 81.38 151 HIS A N 1
ATOM 1193 C CA . HIS A 1 151 ? -10.726 -9.098 9.899 1.00 81.38 151 HIS A CA 1
ATOM 1194 C C . HIS A 1 151 ? -11.999 -8.287 9.630 1.00 81.38 151 HIS A C 1
ATOM 1196 O O . HIS A 1 151 ? -11.935 -7.146 9.157 1.00 81.38 151 HIS A O 1
ATOM 1202 N N . LEU A 1 152 ? -13.162 -8.875 9.911 1.00 78.75 152 LEU A N 1
ATOM 1203 C CA . LEU A 1 152 ? -14.449 -8.197 9.760 1.00 78.75 152 LEU A CA 1
ATOM 1204 C C . LEU A 1 152 ? -14.500 -7.004 10.729 1.00 78.75 152 LEU A C 1
ATOM 1206 O O . LEU A 1 152 ? -14.358 -7.168 11.935 1.00 78.75 152 LEU A O 1
ATOM 1210 N N . GLY A 1 153 ? -14.660 -5.794 10.188 1.00 81.50 153 GLY A N 1
ATOM 1211 C CA . GLY A 1 153 ? -14.707 -4.546 10.965 1.00 81.50 153 GLY A CA 1
ATOM 1212 C C . GLY A 1 153 ? -13.443 -3.678 10.911 1.00 81.50 153 GLY A C 1
ATOM 1213 O O . GLY A 1 153 ? -13.516 -2.498 11.244 1.00 81.50 153 GLY A O 1
ATOM 1214 N N . ASP A 1 154 ? -12.317 -4.176 10.392 1.00 85.12 154 ASP A N 1
ATOM 1215 C CA . ASP A 1 154 ? -11.048 -3.419 10.366 1.00 85.12 154 ASP A CA 1
ATOM 1216 C C . ASP A 1 154 ? -10.908 -2.461 9.166 1.00 85.12 154 ASP A C 1
ATOM 1218 O O . ASP A 1 154 ? -9.834 -1.921 8.913 1.00 85.12 154 ASP A O 1
ATOM 1222 N N . SER A 1 155 ? -11.999 -2.174 8.443 1.00 84.88 155 SER A N 1
ATOM 1223 C CA . SER A 1 155 ? -11.968 -1.335 7.231 1.00 84.88 155 SER A CA 1
ATOM 1224 C C . SER A 1 155 ? -11.248 -0.001 7.430 1.00 84.88 155 SER A C 1
ATOM 1226 O O . SER A 1 155 ? -10.476 0.413 6.570 1.00 84.88 155 SER A O 1
ATOM 1228 N N . ASN A 1 156 ? -11.488 0.660 8.563 1.00 87.25 156 ASN A N 1
ATOM 1229 C CA . ASN A 1 156 ? -10.894 1.963 8.854 1.00 87.25 156 ASN A CA 1
ATOM 1230 C C . ASN A 1 156 ? -9.397 1.853 9.161 1.00 87.25 156 ASN A C 1
ATOM 1232 O O . ASN A 1 156 ? -8.625 2.699 8.718 1.00 87.25 156 ASN A O 1
ATOM 1236 N N . ILE A 1 157 ? -8.987 0.797 9.874 1.00 87.25 157 ILE A N 1
ATOM 1237 C CA . ILE A 1 157 ? -7.576 0.525 10.177 1.00 87.25 157 ILE A CA 1
ATOM 1238 C C . ILE A 1 157 ? -6.824 0.234 8.880 1.00 87.25 157 ILE A C 1
ATOM 1240 O O . ILE A 1 157 ? -5.753 0.792 8.662 1.00 87.25 157 ILE A O 1
ATOM 1244 N N . ASP A 1 158 ? -7.408 -0.576 7.996 1.00 87.12 158 ASP A N 1
ATOM 1245 C CA . ASP A 1 158 ? -6.801 -0.904 6.709 1.00 87.12 158 ASP A CA 1
ATOM 1246 C C . ASP A 1 158 ? -6.661 0.349 5.829 1.00 87.12 158 ASP A C 1
ATOM 1248 O O . ASP A 1 158 ? -5.598 0.583 5.263 1.00 87.12 158 ASP A O 1
ATOM 1252 N N . VAL A 1 159 ? -7.693 1.200 5.743 1.00 90.00 159 VAL A N 1
ATOM 1253 C CA . VAL A 1 159 ? -7.636 2.450 4.958 1.00 90.00 159 VAL A CA 1
ATOM 1254 C C . VAL A 1 159 ? -6.583 3.411 5.510 1.00 90.00 159 VAL A C 1
ATOM 1256 O O . VAL A 1 159 ? -5.739 3.889 4.753 1.00 90.00 159 VAL A O 1
ATOM 1259 N N . ALA A 1 160 ? -6.589 3.667 6.822 1.00 89.50 160 ALA A N 1
ATOM 1260 C CA . ALA A 1 160 ? -5.585 4.519 7.461 1.00 89.50 160 ALA A CA 1
ATOM 1261 C C . ALA A 1 160 ? -4.169 3.950 7.286 1.00 89.50 160 ALA A C 1
ATOM 1263 O O . ALA A 1 160 ? -3.208 4.681 7.036 1.00 89.50 160 ALA A O 1
ATOM 1264 N N . GLY A 1 161 ? -4.051 2.629 7.378 1.00 88.81 161 GLY A N 1
ATOM 1265 C CA . GLY A 1 161 ? -2.816 1.903 7.167 1.00 88.81 161 GLY A CA 1
ATOM 1266 C C . GLY A 1 161 ? -2.268 2.020 5.754 1.00 88.81 161 GLY A C 1
ATOM 1267 O O . GLY A 1 161 ? -1.077 2.269 5.602 1.00 88.81 161 GLY A O 1
ATOM 1268 N N . VAL A 1 162 ? -3.126 1.909 4.740 1.00 92.56 162 VAL A N 1
ATOM 1269 C CA . VAL A 1 162 ? -2.762 2.096 3.330 1.00 92.56 162 VAL A CA 1
ATOM 1270 C C . VAL A 1 162 ? -2.279 3.519 3.073 1.00 92.56 162 VAL A C 1
ATOM 1272 O O . VAL A 1 162 ? -1.220 3.687 2.476 1.00 92.56 162 VAL A O 1
ATOM 1275 N N . ILE A 1 163 ? -2.987 4.535 3.583 1.00 91.69 163 ILE A N 1
ATOM 1276 C CA . ILE A 1 163 ? -2.561 5.942 3.469 1.00 91.69 163 ILE A CA 1
ATOM 1277 C C . ILE A 1 163 ? -1.157 6.115 4.061 1.00 91.69 163 ILE A C 1
ATOM 1279 O O . ILE A 1 163 ? -0.272 6.716 3.446 1.00 91.69 163 ILE A O 1
ATOM 1283 N N . LYS A 1 164 ? -0.931 5.557 5.257 1.00 90.81 164 LYS A N 1
ATOM 1284 C CA . LYS A 1 164 ? 0.369 5.620 5.931 1.00 90.81 164 LYS A CA 1
ATOM 1285 C C . LYS A 1 164 ? 1.444 4.843 5.173 1.00 90.81 164 LYS A C 1
ATOM 1287 O O . LYS A 1 164 ? 2.576 5.313 5.097 1.00 90.81 164 LYS A O 1
ATOM 1292 N N . TYR A 1 165 ? 1.105 3.683 4.619 1.00 89.75 165 TYR A N 1
ATOM 1293 C CA . TYR A 1 165 ? 2.019 2.873 3.822 1.00 89.75 165 TYR A CA 1
ATOM 1294 C C . TYR A 1 165 ? 2.434 3.594 2.544 1.00 89.75 165 TYR A C 1
ATOM 1296 O O . TYR A 1 165 ? 3.622 3.687 2.265 1.00 89.75 165 TYR A O 1
ATOM 1304 N N . GLU A 1 166 ? 1.489 4.190 1.822 1.00 89.81 166 GLU A N 1
ATOM 1305 C CA . GLU A 1 166 ? 1.768 4.996 0.634 1.00 89.81 166 GLU A CA 1
ATOM 1306 C C . GLU A 1 166 ? 2.669 6.193 0.969 1.00 89.81 166 GLU A C 1
ATOM 1308 O O . GLU A 1 166 ? 3.656 6.450 0.276 1.00 89.81 166 GLU A O 1
ATOM 1313 N N . ALA A 1 167 ? 2.379 6.904 2.063 1.00 88.12 167 ALA A N 1
ATOM 1314 C CA . ALA A 1 167 ? 3.223 7.999 2.535 1.00 88.12 167 ALA A CA 1
ATOM 1315 C C . ALA A 1 167 ? 4.634 7.515 2.908 1.00 88.12 167 ALA A C 1
ATOM 1317 O O . ALA A 1 167 ? 5.622 8.171 2.566 1.00 88.12 167 ALA A O 1
ATOM 1318 N N . TYR A 1 168 ? 4.740 6.359 3.571 1.00 87.50 168 TYR A N 1
ATOM 1319 C CA . TYR A 1 168 ? 6.022 5.744 3.896 1.00 87.50 168 TYR A CA 1
ATOM 1320 C C . TYR A 1 168 ? 6.783 5.347 2.637 1.00 87.50 168 TYR A C 1
ATOM 1322 O O . TYR A 1 168 ? 7.951 5.687 2.537 1.00 87.50 168 TYR A O 1
ATOM 1330 N N . LEU A 1 169 ? 6.146 4.699 1.660 1.00 84.19 169 LEU A N 1
ATOM 1331 C CA . LEU A 1 169 ? 6.772 4.343 0.389 1.00 84.19 169 LEU A CA 1
ATOM 1332 C C . LEU A 1 169 ? 7.282 5.584 -0.331 1.00 84.19 169 LEU A C 1
ATOM 1334 O O . LEU A 1 169 ? 8.436 5.607 -0.737 1.00 84.19 169 LEU A O 1
ATOM 1338 N N . ARG A 1 170 ? 6.484 6.650 -0.427 1.00 82.38 170 ARG A N 1
ATOM 1339 C CA . ARG A 1 170 ? 6.936 7.904 -1.047 1.00 82.38 170 ARG A CA 1
ATOM 1340 C C . ARG A 1 170 ? 8.144 8.492 -0.329 1.00 82.38 170 ARG A C 1
ATOM 1342 O O . ARG A 1 170 ? 9.102 8.871 -0.992 1.00 82.38 170 ARG A O 1
ATOM 1349 N N . SER A 1 171 ? 8.125 8.550 1.000 1.00 80.62 171 SER A N 1
ATOM 1350 C CA . SER A 1 171 ? 9.233 9.099 1.791 1.00 80.62 171 SER A CA 1
ATOM 1351 C C . SER A 1 171 ? 10.476 8.205 1.764 1.00 80.62 171 SER A C 1
ATOM 1353 O O . SER A 1 171 ? 11.582 8.691 1.547 1.00 80.62 171 SER A O 1
ATOM 1355 N N . HIS A 1 172 ? 10.302 6.896 1.948 1.00 79.06 172 HIS A N 1
ATOM 1356 C CA . HIS A 1 172 ? 11.372 5.904 1.956 1.00 79.06 172 HIS A CA 1
ATOM 1357 C C . HIS A 1 172 ? 12.001 5.779 0.578 1.00 79.06 172 HIS A C 1
ATOM 1359 O O . HIS A 1 172 ? 13.214 5.912 0.465 1.00 79.06 172 HIS A O 1
ATOM 1365 N N . HIS A 1 173 ? 11.193 5.615 -0.475 1.00 68.38 173 HIS A N 1
ATOM 1366 C CA . HIS A 1 173 ? 11.713 5.662 -1.829 1.00 68.38 173 HIS A CA 1
ATOM 1367 C C . HIS A 1 173 ? 12.377 6.999 -2.076 1.00 68.38 173 HIS A C 1
ATOM 1369 O O . HIS A 1 173 ? 13.481 6.962 -2.558 1.00 68.38 173 HIS A O 1
ATOM 1375 N N . ARG A 1 174 ? 11.847 8.159 -1.680 1.00 66.12 174 ARG A N 1
ATOM 1376 C CA . ARG A 1 174 ? 12.551 9.438 -1.899 1.00 66.12 174 ARG A CA 1
ATOM 1377 C C . ARG A 1 174 ? 13.965 9.450 -1.324 1.00 66.12 174 ARG A C 1
ATOM 1379 O O . ARG A 1 174 ? 14.904 9.782 -2.040 1.00 66.12 174 ARG A O 1
ATOM 1386 N N . LEU A 1 175 ? 14.121 9.033 -0.073 1.00 66.88 175 LEU A N 1
ATOM 1387 C CA . LEU A 1 175 ? 15.415 9.039 0.611 1.00 66.88 175 LEU A CA 1
ATOM 1388 C C . LEU A 1 175 ? 16.353 7.938 0.097 1.00 66.88 175 LEU A C 1
ATOM 1390 O O . LEU A 1 175 ? 17.517 8.191 -0.210 1.00 66.88 175 LEU A O 1
ATOM 1394 N N . SER A 1 176 ? 15.851 6.709 -0.030 1.00 66.25 176 SER A N 1
ATOM 1395 C CA . SER A 1 176 ? 16.636 5.568 -0.504 1.00 66.25 176 SER A CA 1
ATOM 1396 C C . SER A 1 176 ? 16.919 5.632 -1.997 1.00 66.25 176 SER A C 1
ATOM 1398 O O . SER A 1 176 ? 17.952 5.142 -2.430 1.00 66.25 176 SER A O 1
ATOM 1400 N N . PHE A 1 177 ? 16.041 6.240 -2.787 1.00 55.81 177 PHE A N 1
ATOM 1401 C CA . PHE A 1 177 ? 16.239 6.481 -4.208 1.00 55.81 177 PHE A CA 1
ATOM 1402 C C . PHE A 1 177 ? 17.298 7.540 -4.428 1.00 55.81 177 PHE A C 1
ATOM 1404 O O . PHE A 1 177 ? 18.193 7.307 -5.217 1.00 55.81 177 PHE A O 1
ATOM 1411 N N . GLU A 1 178 ? 17.267 8.657 -3.704 1.00 57.62 178 GLU A N 1
ATOM 1412 C CA . GLU A 1 178 ? 18.331 9.652 -3.810 1.00 57.62 178 GLU A CA 1
ATOM 1413 C C . GLU A 1 178 ? 19.693 9.042 -3.442 1.00 57.62 178 GLU A C 1
ATOM 1415 O O . GLU A 1 178 ? 20.675 9.244 -4.155 1.00 57.62 178 GLU A O 1
ATOM 1420 N N . ALA A 1 179 ? 19.749 8.226 -2.385 1.00 64.00 179 ALA A N 1
ATOM 1421 C CA . ALA A 1 179 ? 20.961 7.506 -2.002 1.00 64.00 179 ALA A CA 1
ATOM 1422 C C . ALA A 1 179 ? 21.394 6.473 -3.059 1.00 64.00 179 ALA A C 1
ATOM 1424 O O . ALA A 1 179 ? 22.561 6.450 -3.447 1.00 64.00 179 ALA A O 1
ATOM 1425 N N . ARG A 1 180 ? 20.461 5.656 -3.569 1.00 59.50 180 ARG A N 1
ATOM 1426 C CA . ARG A 1 180 ? 20.742 4.645 -4.600 1.00 59.50 180 ARG A CA 1
ATOM 1427 C C . ARG A 1 180 ? 21.113 5.283 -5.928 1.00 59.50 180 ARG A C 1
ATOM 1429 O O . ARG A 1 180 ? 22.057 4.826 -6.541 1.00 59.50 180 ARG A O 1
ATOM 1436 N N . VAL A 1 181 ? 20.451 6.353 -6.357 1.00 54.34 181 VAL A N 1
ATOM 1437 C CA . VAL A 1 181 ? 20.829 7.131 -7.543 1.00 54.34 181 VAL A CA 1
ATOM 1438 C C . VAL A 1 181 ? 22.196 7.738 -7.353 1.00 54.34 181 VAL A C 1
ATOM 1440 O O . VAL A 1 181 ? 23.003 7.599 -8.248 1.00 54.34 181 VAL A O 1
ATOM 1443 N N . LYS A 1 182 ? 22.519 8.351 -6.211 1.00 59.28 182 LYS A N 1
ATOM 1444 C CA . LYS A 1 182 ? 23.882 8.853 -5.970 1.00 59.28 182 LYS A CA 1
ATOM 1445 C C . LYS A 1 182 ? 24.917 7.729 -6.036 1.00 59.28 182 LYS A C 1
ATOM 1447 O O . LYS A 1 182 ? 25.992 7.928 -6.591 1.00 59.28 182 LYS A O 1
ATOM 1452 N N . GLN A 1 183 ? 24.590 6.553 -5.505 1.00 57.38 183 GLN A N 1
ATOM 1453 C CA . GLN A 1 183 ? 25.452 5.376 -5.565 1.00 57.38 183 GLN A CA 1
ATOM 1454 C C . GLN A 1 183 ? 25.612 4.859 -7.002 1.00 57.38 183 GLN A C 1
ATOM 1456 O O . GLN A 1 183 ? 26.735 4.661 -7.450 1.00 57.38 183 GLN A O 1
ATOM 1461 N N . TYR A 1 184 ? 24.516 4.708 -7.745 1.00 51.59 184 TYR A N 1
ATOM 1462 C CA . TYR A 1 184 ? 24.520 4.279 -9.139 1.00 51.59 184 TYR A CA 1
ATOM 1463 C C . TYR A 1 184 ? 25.183 5.313 -10.039 1.00 51.59 184 TYR A C 1
ATOM 1465 O O . TYR A 1 184 ? 26.025 4.939 -10.829 1.00 51.59 184 TYR A O 1
ATOM 1473 N N . VAL A 1 185 ? 24.888 6.602 -9.890 1.00 54.47 185 VAL A N 1
ATOM 1474 C CA . VAL A 1 185 ? 25.535 7.699 -10.620 1.00 54.47 185 VAL A CA 1
ATOM 1475 C C . VAL A 1 185 ? 27.035 7.674 -10.380 1.00 54.47 185 VAL A C 1
ATOM 1477 O O . VAL A 1 185 ? 27.765 7.772 -11.350 1.00 54.47 185 VAL A O 1
ATOM 1480 N N . ARG A 1 186 ? 27.522 7.449 -9.151 1.00 58.50 186 ARG A N 1
ATOM 1481 C CA . ARG A 1 186 ? 28.964 7.247 -8.929 1.00 58.50 186 ARG A CA 1
ATOM 1482 C C . ARG A 1 186 ? 29.481 6.025 -9.687 1.00 58.50 186 ARG A C 1
ATOM 1484 O O . ARG A 1 186 ? 30.453 6.145 -10.420 1.00 58.50 186 ARG A O 1
ATOM 1491 N N . VAL A 1 187 ? 28.820 4.874 -9.571 1.00 51.31 187 VAL A N 1
ATOM 1492 C CA . VAL A 1 187 ? 29.224 3.637 -10.268 1.00 51.31 187 VAL A CA 1
ATOM 1493 C C . VAL A 1 187 ? 29.220 3.815 -11.798 1.00 51.31 187 VAL A C 1
ATOM 1495 O O . VAL A 1 187 ? 30.188 3.444 -12.451 1.00 51.31 187 VAL A O 1
ATOM 1498 N N . PHE A 1 188 ? 28.199 4.456 -12.370 1.00 45.34 188 PHE A N 1
ATOM 1499 C CA . PHE A 1 188 ? 28.036 4.705 -13.807 1.00 45.34 188 PHE A CA 1
ATOM 1500 C C . PHE A 1 188 ? 28.927 5.838 -14.332 1.00 45.34 188 PHE A C 1
ATOM 1502 O O . PHE A 1 188 ? 29.427 5.737 -15.447 1.00 45.34 188 PHE A O 1
ATOM 1509 N N . GLN A 1 189 ? 29.201 6.873 -13.531 1.00 56.03 189 GLN A N 1
ATOM 1510 C CA . GLN A 1 189 ? 30.236 7.874 -13.826 1.00 56.03 189 GLN A CA 1
ATOM 1511 C C . GLN A 1 189 ? 31.619 7.226 -13.914 1.00 56.03 189 GLN A C 1
ATOM 1513 O O . GLN A 1 189 ? 32.444 7.663 -14.708 1.00 56.03 189 GLN A O 1
ATOM 1518 N N . THR A 1 190 ? 31.855 6.162 -13.140 1.00 55.34 190 THR A N 1
ATOM 1519 C CA . THR A 1 190 ? 33.116 5.407 -13.176 1.00 55.34 190 THR A CA 1
ATOM 1520 C C . THR A 1 190 ? 33.157 4.389 -14.329 1.00 55.34 190 THR A C 1
ATOM 1522 O O . THR A 1 190 ? 34.238 4.013 -14.765 1.00 55.34 190 THR A O 1
ATOM 1525 N N . ALA A 1 191 ? 32.001 3.949 -14.844 1.00 50.72 191 ALA A N 1
ATOM 1526 C CA . ALA A 1 191 ? 31.878 2.855 -15.817 1.00 50.72 191 ALA A CA 1
ATOM 1527 C C . ALA A 1 191 ? 31.695 3.295 -17.289 1.00 50.72 191 ALA A C 1
ATOM 1529 O O . ALA A 1 191 ? 31.320 2.473 -18.117 1.00 50.72 191 ALA A O 1
ATOM 1530 N N . ASN A 1 192 ? 32.004 4.551 -17.629 1.00 46.06 192 ASN A N 1
ATOM 1531 C CA . ASN A 1 192 ? 31.882 5.163 -18.964 1.00 46.06 192 ASN A CA 1
ATOM 1532 C C . ASN A 1 192 ? 30.440 5.412 -19.464 1.00 46.06 192 ASN A C 1
ATOM 1534 O O . ASN A 1 192 ? 29.765 4.543 -20.006 1.00 46.06 192 ASN A O 1
ATOM 1538 N N . GLY A 1 193 ? 30.015 6.679 -19.400 1.00 49.53 193 GLY A N 1
ATOM 1539 C CA . GLY A 1 193 ? 29.140 7.298 -20.408 1.00 49.53 193 GLY A CA 1
ATOM 1540 C C . GLY A 1 193 ? 27.628 7.059 -20.334 1.00 49.53 193 GLY A C 1
ATOM 1541 O O . GLY A 1 193 ? 26.892 7.813 -20.964 1.00 49.53 193 GLY A O 1
ATOM 1542 N N . LEU A 1 194 ? 27.120 6.103 -19.549 1.00 45.78 194 LEU A N 1
ATOM 1543 C CA . LEU A 1 194 ? 25.672 5.846 -19.459 1.00 45.78 194 LEU A CA 1
ATOM 1544 C C . LEU A 1 194 ? 24.953 6.767 -18.450 1.00 45.78 194 LEU A C 1
ATOM 1546 O O . LEU A 1 194 ? 24.212 6.331 -17.573 1.00 45.78 194 LEU A O 1
ATOM 1550 N N . MET A 1 195 ? 25.151 8.077 -18.583 1.00 53.25 195 MET A N 1
ATOM 1551 C CA . MET A 1 195 ? 24.219 9.068 -18.040 1.00 53.25 195 MET A CA 1
ATOM 1552 C C . MET A 1 195 ? 23.070 9.220 -19.032 1.00 53.25 195 MET A C 1
ATOM 1554 O O . MET A 1 195 ? 22.909 10.287 -19.608 1.00 53.25 195 MET A O 1
ATOM 1558 N N . ASP A 1 196 ? 22.304 8.157 -19.285 1.00 61.31 196 ASP A N 1
ATOM 1559 C CA . ASP A 1 196 ? 21.109 8.306 -20.107 1.00 61.31 196 ASP A CA 1
ATOM 1560 C C . ASP A 1 196 ? 20.008 8.925 -19.227 1.00 61.31 196 ASP A C 1
ATOM 1562 O O . ASP A 1 196 ? 19.533 8.264 -18.290 1.00 61.31 196 ASP A O 1
ATOM 1566 N N . PRO A 1 197 ? 19.592 10.185 -19.466 1.00 63.53 197 PRO A N 1
ATOM 1567 C CA . PRO A 1 197 ? 18.547 10.848 -18.689 1.00 63.53 197 PRO A CA 1
ATOM 1568 C C . PRO A 1 197 ? 17.254 10.031 -18.588 1.00 63.53 197 PRO A C 1
ATOM 1570 O O . PRO A 1 197 ? 16.483 10.206 -17.641 1.00 63.53 197 PRO A O 1
ATOM 1573 N N . HIS A 1 198 ? 17.036 9.103 -19.524 1.00 60.19 198 HIS A N 1
ATOM 1574 C CA . HIS A 1 198 ? 15.929 8.158 -19.508 1.00 60.19 198 HIS A CA 1
ATOM 1575 C C . HIS A 1 198 ? 15.881 7.284 -18.247 1.00 60.19 198 HIS A C 1
ATOM 1577 O O . HIS A 1 198 ? 14.792 7.094 -17.705 1.00 60.19 198 HIS A O 1
ATOM 1583 N N . HIS A 1 199 ? 17.019 6.827 -17.709 1.00 62.06 199 HIS A N 1
ATOM 1584 C CA . HIS A 1 199 ? 17.040 5.993 -16.499 1.00 62.06 199 HIS A CA 1
ATOM 1585 C C . HIS A 1 199 ? 16.571 6.758 -15.257 1.00 62.06 199 HIS A C 1
ATOM 1587 O O . HIS A 1 199 ? 15.768 6.252 -14.470 1.00 62.06 199 HIS A O 1
ATOM 1593 N N . LEU A 1 200 ? 17.019 8.008 -15.107 1.00 64.00 200 LEU A N 1
ATOM 1594 C CA . LEU A 1 200 ? 16.578 8.878 -14.019 1.00 64.00 200 LEU A CA 1
ATOM 1595 C C . LEU A 1 200 ? 15.072 9.154 -14.131 1.00 64.00 200 LEU A C 1
ATOM 1597 O O . LEU A 1 200 ? 14.338 9.049 -13.150 1.00 64.00 200 LEU A O 1
ATOM 1601 N N . TRP A 1 201 ? 14.604 9.466 -15.340 1.00 65.56 201 TRP A N 1
ATOM 1602 C CA . TRP A 1 201 ? 13.212 9.823 -15.610 1.00 65.56 201 TRP A CA 1
ATOM 1603 C C . TRP A 1 201 ? 12.238 8.675 -15.327 1.00 65.56 201 TRP A C 1
ATOM 1605 O O . TRP A 1 201 ? 11.172 8.871 -14.744 1.00 65.56 201 TRP A O 1
ATOM 1615 N N . MET A 1 202 ? 12.631 7.456 -15.678 1.00 63.03 202 MET A N 1
ATOM 1616 C CA . MET A 1 202 ? 11.858 6.241 -15.449 1.00 63.03 202 MET A CA 1
ATOM 1617 C C . MET A 1 202 ? 11.649 5.949 -13.959 1.00 63.03 202 MET A C 1
ATOM 1619 O O . MET A 1 202 ? 10.572 5.537 -13.533 1.00 63.03 202 MET A O 1
ATOM 1623 N N . LEU A 1 203 ? 12.659 6.234 -13.143 1.00 58.31 203 LEU A N 1
ATOM 1624 C CA . LEU A 1 203 ? 12.570 6.070 -11.701 1.00 58.31 203 LEU A CA 1
ATOM 1625 C C . LEU A 1 203 ? 11.707 7.152 -11.038 1.00 58.31 203 LEU A C 1
ATOM 1627 O O . LEU A 1 203 ? 10.916 6.837 -10.148 1.00 58.31 203 LEU A O 1
ATOM 1631 N N . TYR A 1 204 ? 11.764 8.397 -11.527 1.00 63.84 204 TYR A N 1
ATOM 1632 C CA . TYR A 1 204 ? 10.773 9.422 -11.171 1.00 63.84 204 TYR A CA 1
ATOM 1633 C C . TYR A 1 204 ? 9.349 8.955 -11.513 1.00 63.84 204 TYR A C 1
ATOM 1635 O O . TYR A 1 204 ? 8.428 9.154 -10.719 1.00 63.84 204 TYR A O 1
ATOM 1643 N N . TRP A 1 205 ? 9.175 8.279 -12.652 1.00 60.28 205 TRP A N 1
ATOM 1644 C CA . TRP A 1 205 ? 7.887 7.762 -13.107 1.00 60.28 205 TRP A CA 1
ATOM 1645 C C . TRP A 1 205 ? 7.349 6.618 -12.231 1.00 60.28 205 TRP A C 1
ATOM 1647 O O . TRP A 1 205 ? 6.198 6.688 -11.797 1.00 60.28 205 TRP A O 1
ATOM 1657 N N . ILE A 1 206 ? 8.183 5.629 -11.875 1.00 57.12 206 ILE A N 1
ATOM 1658 C CA . ILE A 1 206 ? 7.840 4.538 -10.934 1.00 57.12 206 ILE A CA 1
ATOM 1659 C C . ILE A 1 206 ? 7.381 5.105 -9.586 1.00 57.12 206 ILE A C 1
ATOM 1661 O O . ILE A 1 206 ? 6.423 4.619 -8.985 1.00 57.12 206 ILE A O 1
ATOM 1665 N N . CYS A 1 207 ? 8.035 6.164 -9.111 1.00 57.25 207 CYS A N 1
ATOM 1666 C CA . CYS A 1 207 ? 7.692 6.795 -7.841 1.00 57.25 207 CYS A CA 1
ATOM 1667 C C . CYS A 1 207 ? 6.528 7.804 -7.935 1.00 57.25 207 CYS A C 1
ATOM 1669 O O . CYS A 1 207 ? 6.126 8.372 -6.914 1.00 57.25 207 CYS A O 1
ATOM 1671 N N . GLY A 1 208 ? 5.969 8.028 -9.132 1.00 56.06 208 GLY A N 1
ATOM 1672 C CA . GLY A 1 208 ? 4.902 9.002 -9.372 1.00 56.06 208 GLY A CA 1
ATOM 1673 C C . GLY A 1 208 ? 5.328 10.450 -9.110 1.00 56.06 208 GLY A C 1
ATOM 1674 O O . GLY A 1 208 ? 4.500 11.291 -8.754 1.00 56.06 208 GLY A O 1
ATOM 1675 N N . TRP A 1 209 ? 6.621 10.749 -9.222 1.00 59.62 209 TRP A N 1
ATOM 1676 C CA . TRP A 1 209 ? 7.180 12.070 -8.968 1.00 59.62 209 TRP A CA 1
ATOM 1677 C C . TRP A 1 209 ? 7.280 12.882 -10.253 1.00 59.62 209 TRP A C 1
ATOM 1679 O O . TRP A 1 209 ? 7.590 12.366 -11.325 1.00 59.62 209 TRP A O 1
ATOM 1689 N N . LYS A 1 210 ? 7.065 14.193 -10.131 1.00 58.94 210 LYS A N 1
ATOM 1690 C CA . LYS A 1 210 ? 7.398 15.122 -11.209 1.00 58.94 210 LYS A CA 1
ATOM 1691 C C . LYS A 1 210 ? 8.922 15.293 -11.244 1.00 58.94 210 LYS A C 1
ATOM 1693 O O . LYS A 1 210 ? 9.499 15.537 -10.179 1.00 58.94 210 LYS A O 1
ATOM 1698 N N . PRO A 1 211 ? 9.567 15.182 -12.418 1.00 56.81 211 PRO A N 1
ATOM 1699 C CA . PRO A 1 211 ? 10.967 15.564 -12.566 1.00 56.81 211 PRO A CA 1
ATOM 1700 C C . PRO A 1 211 ? 11.152 16.995 -12.055 1.00 56.81 211 PRO A C 1
ATOM 1702 O O . PRO A 1 211 ? 10.260 17.833 -12.241 1.00 56.81 211 PRO A O 1
ATOM 1705 N N . ARG A 1 212 ? 12.277 17.289 -11.395 1.00 51.22 212 ARG A N 1
ATOM 1706 C CA . ARG A 1 212 ? 12.579 18.686 -11.073 1.00 51.22 212 ARG A CA 1
ATOM 1707 C C . ARG A 1 212 ? 12.798 19.473 -12.372 1.00 51.22 212 ARG A C 1
ATOM 1709 O O . ARG A 1 212 ? 13.335 18.940 -13.337 1.00 51.22 212 ARG A O 1
ATOM 1716 N N . GLN A 1 213 ? 12.366 20.733 -12.381 1.00 56.12 213 GLN A N 1
ATOM 1717 C CA . GLN A 1 213 ? 12.456 21.619 -13.550 1.00 56.12 213 GLN A CA 1
ATOM 1718 C C . GLN A 1 213 ? 13.893 22.071 -13.864 1.00 56.12 213 GLN A C 1
ATOM 1720 O O . GLN A 1 213 ? 14.131 22.584 -14.948 1.00 56.12 213 GLN A O 1
ATOM 1725 N N . ASP A 1 214 ? 14.825 21.885 -12.927 1.00 56.09 214 ASP A N 1
ATOM 1726 C CA . ASP A 1 214 ? 16.246 22.240 -13.034 1.00 56.09 214 ASP A CA 1
ATOM 1727 C C . ASP A 1 214 ? 17.101 21.143 -13.696 1.00 56.09 214 ASP A C 1
ATOM 1729 O O . ASP A 1 214 ? 18.264 21.386 -14.012 1.00 56.09 214 ASP A O 1
ATOM 1733 N N . LEU A 1 215 ? 16.551 19.944 -13.936 1.00 54.88 215 LEU A N 1
ATOM 1734 C CA . LEU A 1 215 ? 17.220 18.947 -14.770 1.00 54.88 215 LEU A CA 1
ATOM 1735 C C . LEU A 1 215 ? 17.320 19.502 -16.196 1.00 54.88 215 LEU A C 1
ATOM 1737 O O . LEU A 1 215 ? 16.299 19.980 -16.704 1.00 54.88 215 LEU A O 1
ATOM 1741 N N . PRO A 1 216 ? 18.506 19.434 -16.843 1.00 53.47 216 PRO A N 1
ATOM 1742 C CA . PRO A 1 216 ? 18.671 19.900 -18.214 1.00 53.47 216 PRO A CA 1
ATOM 1743 C C . PRO A 1 216 ? 17.553 19.275 -19.023 1.00 53.47 216 PRO A C 1
ATOM 1745 O O . PRO A 1 216 ? 17.340 18.064 -18.917 1.00 53.47 216 PRO A O 1
ATOM 1748 N N . ALA A 1 217 ? 16.779 20.118 -19.712 1.00 51.72 217 ALA A N 1
ATOM 1749 C CA . ALA A 1 217 ? 15.625 19.678 -20.467 1.00 51.72 217 ALA A CA 1
ATOM 1750 C C . ALA A 1 217 ? 16.093 18.520 -21.341 1.00 51.72 217 ALA A C 1
ATOM 1752 O O . ALA A 1 217 ? 16.823 18.729 -22.305 1.00 51.72 217 ALA A O 1
ATOM 1753 N N . VAL A 1 218 ? 15.733 17.292 -20.952 1.00 52.09 218 VAL A N 1
ATOM 1754 C CA . VAL A 1 218 ? 15.867 16.134 -21.821 1.00 52.09 218 VAL A CA 1
ATOM 1755 C C . VAL A 1 218 ? 15.024 16.545 -22.997 1.00 52.09 218 VAL A C 1
ATOM 1757 O O . VAL A 1 218 ? 13.802 16.632 -22.844 1.00 52.09 218 VAL A O 1
ATOM 1760 N N . THR A 1 219 ? 15.683 16.964 -24.079 1.00 48.59 219 THR A N 1
ATOM 1761 C CA . THR A 1 219 ? 15.056 17.497 -25.280 1.00 48.59 219 THR A CA 1
ATOM 1762 C C . THR A 1 219 ? 13.930 16.537 -25.567 1.00 48.59 219 THR A C 1
ATOM 1764 O O . THR A 1 219 ? 14.209 15.356 -25.779 1.00 48.59 219 THR A O 1
ATOM 1767 N N . ARG A 1 220 ? 12.678 16.978 -25.358 1.00 48.47 220 ARG A N 1
ATOM 1768 C CA . ARG A 1 220 ? 11.521 16.081 -25.351 1.00 48.47 220 ARG A CA 1
ATOM 1769 C C . ARG A 1 220 ? 11.590 15.324 -26.657 1.00 48.47 220 ARG A C 1
ATOM 1771 O O . ARG A 1 220 ? 11.368 15.915 -27.708 1.00 48.47 220 ARG A O 1
ATOM 1778 N N . SER A 1 221 ? 12.000 14.059 -26.595 1.00 45.59 221 SER A N 1
ATOM 1779 C CA . SER A 1 221 ? 12.176 13.290 -27.813 1.00 45.59 221 SER A CA 1
ATOM 1780 C C . SER A 1 221 ? 10.812 13.309 -28.508 1.00 45.59 221 SER A C 1
ATOM 1782 O O . SER A 1 221 ? 9.815 13.045 -27.826 1.00 45.59 221 SER A O 1
ATOM 1784 N N . PRO A 1 222 ? 10.719 13.647 -29.807 1.00 49.19 222 PRO A N 1
ATOM 1785 C CA . PRO A 1 222 ? 9.446 13.732 -30.530 1.00 49.19 222 PRO A CA 1
ATOM 1786 C C . PRO A 1 222 ? 8.577 12.474 -30.356 1.00 49.19 222 PRO A C 1
ATOM 1788 O O . PRO A 1 222 ? 7.347 12.533 -30.376 1.00 49.19 222 PRO A O 1
ATOM 1791 N N . LEU A 1 223 ? 9.223 11.336 -30.077 1.00 46.47 223 LEU A N 1
ATOM 1792 C CA . LEU A 1 223 ? 8.600 10.057 -29.754 1.00 46.47 223 LEU A CA 1
ATOM 1793 C C . LEU A 1 223 ? 7.734 10.092 -28.473 1.00 46.47 223 LEU A C 1
ATOM 1795 O O . LEU A 1 223 ? 6.697 9.432 -28.416 1.00 46.47 223 LEU A O 1
ATOM 1799 N N . MET A 1 224 ? 8.121 10.874 -27.457 1.00 45.91 224 MET A N 1
ATOM 1800 C CA . MET A 1 224 ? 7.401 11.011 -26.181 1.00 45.91 224 MET A CA 1
ATOM 1801 C C . MET A 1 224 ? 6.165 11.915 -26.282 1.00 45.91 224 MET A C 1
ATOM 1803 O O . MET A 1 224 ? 5.154 11.641 -25.632 1.00 45.91 224 MET A O 1
ATOM 1807 N N . GLU A 1 225 ? 6.195 12.955 -27.123 1.00 50.34 225 GLU A N 1
ATOM 1808 C CA . GLU A 1 225 ? 4.997 13.767 -27.396 1.00 50.34 225 GLU A CA 1
ATOM 1809 C C . GLU A 1 225 ? 3.956 12.974 -28.201 1.00 50.34 225 GLU A C 1
ATOM 1811 O O . GLU A 1 225 ? 2.755 13.090 -27.941 1.00 50.34 225 GLU A O 1
ATOM 1816 N N . GLN A 1 226 ? 4.399 12.067 -29.080 1.00 49.84 226 GLN A N 1
ATOM 1817 C CA . GLN A 1 226 ? 3.509 11.139 -29.782 1.00 49.84 226 GLN A CA 1
ATOM 1818 C C . GLN A 1 226 ? 2.867 10.105 -28.844 1.00 49.84 226 GLN A C 1
ATOM 1820 O O . GLN A 1 226 ? 1.672 9.831 -28.973 1.00 49.84 226 GLN A O 1
ATOM 1825 N N . THR A 1 227 ? 3.596 9.582 -27.848 1.00 49.47 227 THR A N 1
ATOM 1826 C CA . THR A 1 227 ? 3.012 8.642 -26.869 1.00 49.47 227 THR A CA 1
ATOM 1827 C C . THR A 1 227 ? 2.053 9.336 -25.899 1.00 49.47 227 THR A C 1
ATOM 1829 O O . THR A 1 227 ? 1.039 8.748 -25.523 1.00 49.47 227 THR A O 1
ATOM 1832 N N . GLY A 1 228 ? 2.313 10.596 -25.532 1.00 42.66 228 GLY A N 1
ATOM 1833 C CA . GLY A 1 228 ? 1.384 11.416 -24.747 1.00 42.66 228 GLY A CA 1
ATOM 1834 C C . GLY A 1 228 ? 0.088 11.741 -25.504 1.00 42.66 228 GLY A C 1
ATOM 1835 O O . GLY A 1 228 ? -1.007 11.557 -24.968 1.00 42.66 228 GLY A O 1
ATOM 1836 N N . ALA A 1 229 ? 0.196 12.143 -26.775 1.00 41.78 229 ALA A N 1
ATOM 1837 C CA . ALA A 1 229 ? -0.952 12.471 -27.624 1.00 41.78 229 ALA A CA 1
ATOM 1838 C C . ALA A 1 229 ? -1.799 11.240 -28.003 1.00 41.78 229 ALA A C 1
ATOM 1840 O O . ALA A 1 229 ? -3.031 11.329 -28.041 1.00 41.78 229 ALA A O 1
ATOM 1841 N N . ALA A 1 230 ? -1.171 10.077 -28.218 1.00 43.81 230 ALA A N 1
ATOM 1842 C CA . ALA A 1 230 ? -1.875 8.814 -28.449 1.00 43.81 230 ALA A CA 1
ATOM 1843 C C . ALA A 1 230 ? -2.681 8.369 -27.212 1.00 43.81 230 ALA A C 1
ATOM 1845 O O . ALA A 1 230 ? -3.790 7.849 -27.343 1.00 43.81 230 ALA A O 1
ATOM 1846 N N . ARG A 1 231 ? -2.183 8.649 -25.999 1.00 37.56 231 ARG A N 1
ATOM 1847 C CA . ARG A 1 231 ? -2.849 8.278 -24.739 1.00 37.56 231 ARG A CA 1
ATOM 1848 C C . ARG A 1 231 ? -4.063 9.156 -24.406 1.00 37.56 231 ARG A C 1
ATOM 1850 O O . ARG A 1 231 ? -5.028 8.641 -23.846 1.00 37.56 231 ARG A O 1
ATOM 1857 N N . CYS A 1 232 ? -4.076 10.431 -24.809 1.00 38.72 232 CYS A N 1
ATOM 1858 C CA . CYS A 1 232 ? -5.267 11.287 -24.685 1.00 38.72 232 CYS A CA 1
ATOM 1859 C C . CYS A 1 232 ? -6.433 10.815 -25.575 1.00 38.72 232 CYS A C 1
ATOM 1861 O O . CYS A 1 232 ? -7.587 10.933 -25.168 1.00 38.72 232 CYS A O 1
ATOM 1863 N N . ARG A 1 233 ? -6.148 10.213 -26.743 1.00 39.44 233 ARG A N 1
ATOM 1864 C CA . ARG A 1 233 ? -7.182 9.627 -27.621 1.00 39.44 233 ARG A CA 1
ATOM 1865 C C . ARG A 1 233 ? -7.779 8.332 -27.065 1.00 39.44 233 ARG A C 1
ATOM 1867 O O . ARG A 1 233 ? -8.983 8.146 -27.165 1.00 39.44 233 ARG A O 1
ATOM 1874 N N . VAL A 1 234 ? -6.970 7.471 -26.442 1.00 39.53 234 VAL A N 1
ATOM 1875 C CA . VAL A 1 234 ? -7.441 6.195 -25.858 1.00 39.53 234 VAL A CA 1
ATOM 1876 C C . VAL A 1 234 ? -8.248 6.406 -24.566 1.00 39.53 234 VAL A C 1
ATOM 1878 O O . VAL A 1 234 ? -9.110 5.597 -24.240 1.00 39.53 234 VAL A O 1
ATOM 1881 N N . LEU A 1 235 ? -8.015 7.508 -23.844 1.00 36.97 235 LEU A N 1
ATOM 1882 C CA . LEU A 1 235 ? -8.725 7.843 -22.600 1.00 36.97 235 LEU A CA 1
ATOM 1883 C C . LEU A 1 235 ? -9.955 8.751 -22.792 1.00 36.97 235 LEU A C 1
ATOM 1885 O O . LEU A 1 235 ? -10.574 9.136 -21.802 1.00 36.97 235 LEU A O 1
ATOM 1889 N N . GLY A 1 236 ? -10.314 9.113 -24.030 1.00 32.66 236 GLY A N 1
ATOM 1890 C CA . GLY A 1 236 ? -11.488 9.952 -24.315 1.00 32.66 236 GLY A CA 1
ATOM 1891 C C . GLY A 1 236 ? -11.409 11.382 -23.762 1.00 32.66 236 GLY A C 1
ATOM 1892 O O . GLY A 1 236 ? -12.433 12.047 -23.626 1.00 32.66 236 GLY A O 1
ATOM 1893 N N . ILE A 1 237 ? -10.211 11.874 -23.431 1.00 38.72 237 ILE A N 1
ATOM 1894 C CA . ILE A 1 237 ? -10.024 13.240 -22.932 1.00 38.72 237 ILE A CA 1
ATOM 1895 C C . ILE A 1 237 ? -9.894 14.159 -24.147 1.00 38.72 237 ILE A C 1
ATOM 1897 O O . ILE A 1 237 ? -8.868 14.164 -24.831 1.00 38.72 237 ILE A O 1
ATOM 1901 N N . ALA A 1 238 ? -10.947 14.929 -24.430 1.00 36.16 238 ALA A N 1
ATOM 1902 C CA . ALA A 1 238 ? -10.941 15.913 -25.504 1.00 36.16 238 ALA A CA 1
ATOM 1903 C C . ALA A 1 238 ? -9.888 16.995 -25.221 1.00 36.16 238 ALA A C 1
ATOM 1905 O O . ALA A 1 238 ? -10.007 17.783 -24.282 1.00 36.16 238 ALA A O 1
ATOM 1906 N N . VAL A 1 239 ? -8.844 17.041 -26.049 1.00 45.31 239 VAL A N 1
ATOM 1907 C CA . VAL A 1 239 ? -7.930 18.183 -26.097 1.00 45.31 239 VAL A CA 1
ATOM 1908 C C . VAL A 1 239 ? -8.677 19.297 -26.821 1.00 45.31 239 VAL A C 1
ATOM 1910 O O . VAL A 1 239 ? -8.890 19.208 -28.030 1.00 45.31 239 VAL A O 1
ATOM 1913 N N . ASN A 1 240 ? -9.111 20.316 -26.079 1.00 38.75 240 ASN A N 1
ATOM 1914 C CA . ASN A 1 240 ? -9.767 21.488 -26.645 1.00 38.75 240 ASN A CA 1
ATOM 1915 C C . ASN A 1 240 ? -8.748 22.258 -27.502 1.00 38.75 240 ASN A C 1
ATOM 1917 O O . ASN A 1 240 ? -7.928 23.015 -26.986 1.00 38.75 240 ASN A O 1
ATOM 1921 N N . LYS A 1 241 ? -8.740 21.987 -28.810 1.00 47.09 241 LYS A N 1
ATOM 1922 C CA . LYS A 1 241 ? -7.981 22.752 -29.797 1.00 47.09 241 LYS A CA 1
ATOM 1923 C C . LYS A 1 241 ? -8.889 23.863 -30.307 1.00 47.09 241 LYS A C 1
ATOM 1925 O O . LYS A 1 241 ? -9.662 23.641 -31.234 1.00 47.09 241 LYS A O 1
ATOM 1930 N N . GLN A 1 242 ? -8.796 25.049 -29.716 1.00 38.84 242 GLN A N 1
ATOM 1931 C CA . GLN A 1 242 ? -9.247 26.251 -30.413 1.00 38.84 242 GLN A CA 1
ATOM 1932 C C . GLN A 1 242 ? -8.357 26.430 -31.647 1.00 38.84 242 GLN A C 1
ATOM 1934 O O . GLN A 1 242 ? -7.136 26.539 -31.536 1.00 38.84 242 GLN A O 1
ATOM 1939 N N . ALA A 1 243 ? -8.970 26.355 -32.827 1.00 40.28 243 ALA A N 1
ATOM 1940 C CA . ALA A 1 243 ? -8.309 26.635 -34.092 1.00 40.28 243 ALA A CA 1
ATOM 1941 C C . ALA A 1 243 ? -8.125 28.156 -34.255 1.00 40.28 243 ALA A C 1
ATOM 1943 O O . ALA A 1 243 ? -8.998 28.913 -33.824 1.00 40.28 243 ALA A O 1
ATOM 1944 N N . PRO A 1 244 ? -7.028 28.618 -34.878 1.00 36.94 244 PRO A N 1
ATOM 1945 C CA . PRO A 1 244 ? -6.843 30.033 -35.163 1.00 36.94 244 PRO A CA 1
ATOM 1946 C C . PRO A 1 244 ? -7.849 30.493 -36.226 1.00 36.94 244 PRO A C 1
ATOM 1948 O O . PRO A 1 244 ? -7.996 29.867 -37.280 1.00 36.94 244 PRO A O 1
ATOM 1951 N N . VAL A 1 245 ? -8.542 31.592 -35.932 1.00 42.56 245 VAL A N 1
ATOM 1952 C CA . VAL A 1 245 ? -9.435 32.293 -36.860 1.00 42.56 245 VAL A CA 1
ATOM 1953 C C . VAL A 1 245 ? -8.590 32.838 -38.013 1.00 42.56 245 VAL A C 1
ATOM 1955 O O . VAL A 1 245 ? -7.664 33.615 -37.800 1.00 42.56 245 VAL A O 1
ATOM 1958 N N .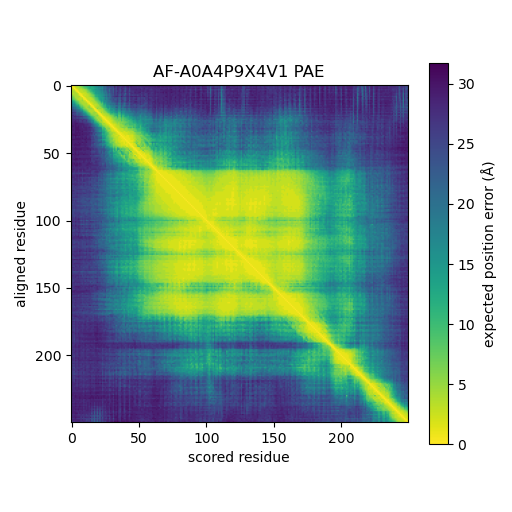 ARG A 1 246 ? -8.886 32.406 -39.244 1.00 44.94 246 ARG A N 1
ATOM 1959 C CA . ARG A 1 246 ? -8.317 32.998 -40.461 1.00 44.94 246 ARG A CA 1
ATOM 1960 C C . ARG A 1 246 ? -9.033 34.319 -40.735 1.00 44.94 246 ARG A C 1
ATOM 1962 O O . ARG A 1 246 ? -10.200 34.303 -41.108 1.00 44.94 246 ARG A O 1
ATOM 1969 N N . LEU A 1 247 ? -8.329 35.438 -40.581 1.00 43.00 247 LEU A N 1
ATOM 1970 C CA . LEU A 1 247 ? -8.736 36.714 -41.166 1.00 43.00 247 LEU A CA 1
ATOM 1971 C C . LEU A 1 247 ? -8.465 36.650 -42.676 1.00 43.00 247 LEU A C 1
ATOM 1973 O O . LEU A 1 247 ? -7.317 36.510 -43.097 1.00 43.00 247 LEU A O 1
ATOM 1977 N N . GLN A 1 248 ? -9.523 36.692 -43.486 1.00 48.59 248 GLN A N 1
ATOM 1978 C CA . GLN A 1 248 ? -9.427 36.999 -44.913 1.00 48.59 248 GLN A CA 1
ATOM 1979 C C . GLN A 1 248 ? -9.437 38.521 -45.065 1.00 48.59 248 GLN A C 1
ATOM 1981 O O . GLN A 1 248 ? -10.372 39.174 -44.611 1.00 48.59 248 GLN A O 1
ATOM 1986 N N . ALA A 1 249 ? -8.390 39.064 -45.682 1.00 47.78 249 ALA A N 1
ATOM 1987 C CA . ALA A 1 249 ? -8.358 40.449 -46.127 1.00 47.78 249 ALA A CA 1
ATOM 1988 C C . ALA A 1 249 ? -9.229 40.608 -47.386 1.00 47.78 249 ALA A C 1
ATOM 1990 O O . ALA A 1 249 ? -9.136 39.793 -48.308 1.00 47.78 249 ALA A O 1
ATOM 1991 N N . CYS A 1 250 ? -10.061 41.647 -47.398 1.00 52.47 250 CYS A N 1
ATOM 1992 C CA . CYS A 1 250 ? -10.605 42.303 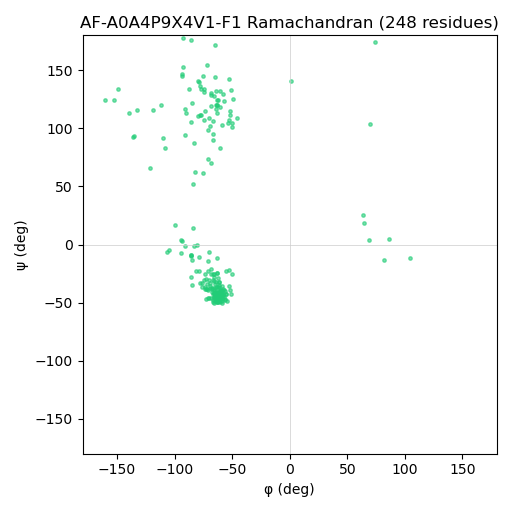-48.586 1.00 52.47 250 CYS A CA 1
ATOM 1993 C C . CYS A 1 250 ? -10.188 43.769 -48.508 1.00 52.47 250 CYS A C 1
ATOM 1995 O O . CYS A 1 250 ? -10.229 44.307 -47.377 1.00 52.47 250 CYS A O 1
#

Secondary structure (DSSP, 8-state):
---------------------------------THHHHHHHHHHHHHHHHHHHHHHHHHSSTTHHHHHHHHHHHHHHHHHHHHHHHHHHHHHHHHHHTT-SSGGG-----TT-HHHHHHHHH-STT-SS--HHHHHHHHH-HHHHHHTPPPTTTHHHHHHHHHHHHHHHHHHHHHHHHHHHHHHHHHHHHSSS---HHHHHHHHHHTTPPPPTTS------HHHHHHHHHHHHHTT-----PPPP-----

pLDDT: mean 70.96, std 17.85, range [32.66, 96.81]

Organism: NCBI:txid1555241

Solvent-accessible surface area (backbone atoms only — not comparable to full-atom values): 15417 Å² total; per-residue (Å²): 137,88,83,81,87,86,87,85,86,81,88,82,88,79,89,78,86,74,87,77,82,71,83,71,80,78,70,77,77,79,77,74,65,76,60,69,71,48,52,60,52,54,49,48,56,52,50,50,50,52,52,49,53,53,49,49,60,58,52,73,47,93,52,29,62,58,55,50,50,52,51,50,49,51,53,50,52,49,53,49,16,52,52,49,21,52,52,50,50,53,53,50,53,50,60,39,48,58,94,50,93,54,65,84,73,40,71,73,74,64,82,85,40,68,67,50,54,42,28,44,27,34,31,37,74,89,48,98,73,53,53,65,68,52,39,56,51,37,66,77,37,51,75,60,39,68,68,14,66,77,63,93,84,43,65,64,58,53,51,56,47,37,55,51,47,53,52,45,48,52,52,47,46,52,55,52,43,55,53,47,48,55,50,47,50,52,54,34,68,72,65,65,81,68,80,53,67,64,62,60,52,46,52,32,52,73,67,73,45,80,77,65,88,83,53,76,75,71,71,76,51,71,68,56,58,51,54,53,55,53,49,36,65,77,68,71,53,80,77,86,73,83,73,85,83,80,83,78,88,127

Mean predicted aligned error: 16.38 Å

Foldseek 3Di:
DDDDDDDDDDDDDDDDDDCPPDPPPPPPDPPDDPVPVVVVVVCVVVVVVVVVVVVVVCCVDPCVVVVVVVVVVVVVLQVLLLVQLVVLQVVLVCVQCPPPPASVPRDDFPLVDLVQSLCSSQPQPPPPDRGPSRPVSCVVVVVSNVSNHDDPPCVVVSSVSSVVSLVCCLVVCVVVVVVVCVVVVVVDVVVDDPPPVSVVVSSCVSSVHDPDPPPDPPPCPVVNVVVVVVVCVVVVPDPPDDDDDDDDDD

Radius of gyration: 28.49 Å; Cα contacts (8 Å, |Δi|>4): 116; chains: 1; bounding box: 66×67×84 Å